Protein AF-A0A5B7I4T8-F1 (afdb_monomer_lite)

Radius of gyration: 31.65 Å; chains: 1; bounding box: 85×115×56 Å

Foldseek 3Di:
DDAQWDWDDDPPDIDIDGDDDDPDDQADPAQRHGDDDDDHDDQAFPDDLVVLVVVLVPQDPVVDPCSLVSNQASLQSNQDDRNFPDWDFQVVVCVLLVFDGDDQLLLLQQCVVLVKDKGAHLPDPRIITIPDDVLSSLLSVLVVCVVPPDPDDDDDPSRSNVRSNPDDRPTDTDSPGDPPSQPPSVVVVGCSDDDDDDDVPDDQPPDDPDPDDDDSVVVVVVPPPPPDPDPDDDPDDPPDDDDDDDDDDDDDDDDDDD

Sequence (258 aa):
MQPLGRILTNKKSIKHQVSQGPPVAESCSHCGHRHVVGGPVWSAPIHDREFLSSLKESLVEEDFTTYRRMLGVISMMEEELPDVPLYYVLDRLARVASINLCKMVQFRSALLNAGYRVSLSHADPASLKTNAPARVVWDVVRAWERQQPARKTPLPADHPARFILQQDMGTEVNFDLHPNANPESRKKELLRFQVKPEKFWGPKSRAKTSLLHGTLEEKRTRNQGKKRRQPSPQPSAVTKQPREQSPPKVTQQDQQVV

InterPro domains:
  IPR002905 tRNA methyltransferase, Trm1 [PF02005] (18-142)
  IPR002905 tRNA methyltransferase, Trm1 [PS51626] (1-141)
  IPR002905 tRNA methyltransferase, Trm1 [PTHR10631] (2-208)
  IPR029063 S-adenosyl-L-methionine-dependent methyltransferase superfamily [G3DSA:3.40.50.150] (4-83)
  IPR029063 S-adenosyl-L-methionine-dependent methyltransferase superfamily [SSF53335] (28-142)
  IPR042296 tRNA methyltransferase, Trm1, C-terminal [G3DSA:3.30.56.70] (85-143)

pLDDT: mean 79.87, std 18.75, range [29.11, 95.62]

Organism: Portunus trituberculatus (NCBI:txid210409)

Structure (mmCIF, N/CA/C/O backbone):
data_AF-A0A5B7I4T8-F1
#
_entry.id   AF-A0A5B7I4T8-F1
#
loop_
_atom_site.group_PDB
_atom_site.id
_atom_site.type_symbol
_atom_site.label_atom_id
_atom_site.label_alt_id
_atom_site.label_comp_id
_atom_site.label_asym_id
_atom_site.label_entity_id
_atom_site.label_seq_id
_atom_site.pdbx_PDB_ins_code
_atom_site.Cartn_x
_atom_site.Cartn_y
_atom_site.Cartn_z
_atom_site.occupancy
_atom_site.B_iso_or_equiv
_atom_site.auth_seq_id
_atom_site.auth_comp_id
_atom_site.auth_asym_id
_atom_site.auth_atom_id
_atom_site.pdbx_PDB_model_num
ATOM 1 N N . MET A 1 1 ? 7.280 -14.046 1.450 1.00 75.31 1 MET A N 1
ATOM 2 C CA . MET A 1 1 ? 8.481 -13.845 2.294 1.00 75.31 1 MET A CA 1
ATOM 3 C C . MET A 1 1 ? 8.870 -15.180 2.890 1.00 75.31 1 MET A C 1
ATOM 5 O O . MET A 1 1 ? 7.977 -15.966 3.173 1.00 75.31 1 MET A O 1
ATOM 9 N N . GLN A 1 2 ? 10.163 -15.454 3.035 1.00 78.00 2 GLN A N 1
ATOM 10 C CA . GLN A 1 2 ? 10.621 -16.707 3.629 1.00 78.00 2 GLN A CA 1
ATOM 11 C C . GLN A 1 2 ? 10.653 -16.560 5.160 1.00 78.00 2 GLN A C 1
ATOM 13 O O . GLN A 1 2 ? 11.236 -15.589 5.646 1.00 78.00 2 GLN A O 1
ATOM 18 N N . PRO A 1 3 ? 10.033 -17.474 5.928 1.00 81.00 3 PRO A N 1
ATOM 19 C CA . PRO A 1 3 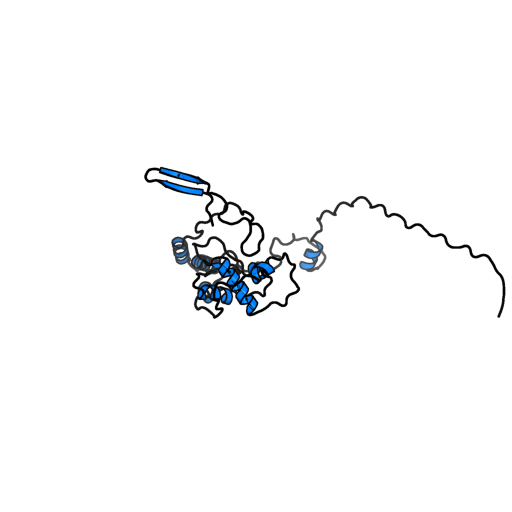? 10.177 -17.483 7.380 1.00 81.00 3 PRO A CA 1
ATOM 20 C C . PRO A 1 3 ? 11.624 -17.831 7.747 1.00 81.00 3 PRO A C 1
ATOM 22 O O . PRO A 1 3 ? 12.277 -18.566 7.015 1.00 81.00 3 PRO A O 1
ATOM 25 N N . LEU A 1 4 ? 12.139 -17.337 8.874 1.00 80.56 4 LEU A N 1
ATOM 26 C CA . LEU A 1 4 ? 13.517 -17.639 9.302 1.00 80.56 4 LEU A CA 1
ATOM 27 C C . LEU A 1 4 ? 13.685 -19.040 9.896 1.00 80.56 4 LEU A C 1
ATOM 29 O O . LEU A 1 4 ? 14.779 -19.602 9.854 1.00 80.56 4 LEU A O 1
ATOM 33 N N . GLY A 1 5 ? 12.605 -19.598 10.437 1.00 81.75 5 GLY A N 1
ATOM 34 C CA . GLY A 1 5 ? 12.546 -20.972 10.912 1.00 81.75 5 GLY A CA 1
ATOM 35 C C . GLY A 1 5 ? 11.609 -21.803 10.048 1.00 81.75 5 GLY A C 1
ATOM 36 O O . GLY A 1 5 ? 10.580 -21.313 9.580 1.00 81.75 5 GLY A O 1
ATOM 37 N N . ARG A 1 6 ? 11.945 -23.079 9.877 1.00 82.00 6 ARG A N 1
ATOM 38 C CA . ARG A 1 6 ? 11.061 -24.102 9.321 1.00 82.00 6 ARG A CA 1
ATOM 39 C C . ARG A 1 6 ? 10.817 -25.186 10.361 1.00 82.00 6 ARG A C 1
ATOM 41 O O . ARG A 1 6 ? 11.732 -25.586 11.083 1.00 82.00 6 ARG A O 1
ATOM 48 N N . ILE A 1 7 ? 9.582 -25.664 10.422 1.00 86.00 7 ILE A N 1
ATOM 49 C CA . ILE A 1 7 ? 9.189 -26.786 11.269 1.00 86.00 7 ILE A CA 1
ATOM 50 C C . ILE A 1 7 ? 9.005 -27.991 10.350 1.00 86.00 7 ILE A C 1
ATOM 52 O O . ILE A 1 7 ? 8.191 -27.959 9.432 1.00 86.00 7 ILE A O 1
ATOM 56 N N . LEU A 1 8 ? 9.797 -29.035 10.568 1.00 84.12 8 LEU A N 1
ATOM 57 C CA . LEU A 1 8 ? 9.678 -30.310 9.875 1.00 84.12 8 LEU A CA 1
ATOM 58 C C . LEU A 1 8 ? 8.932 -31.280 10.786 1.00 84.12 8 LEU A C 1
ATOM 60 O O . LEU A 1 8 ? 9.507 -31.825 11.731 1.00 84.12 8 LEU A O 1
ATOM 64 N N . THR A 1 9 ? 7.652 -31.485 10.499 1.00 86.38 9 THR A N 1
ATOM 65 C CA . THR A 1 9 ? 6.826 -32.466 11.202 1.00 86.38 9 THR A CA 1
ATOM 66 C C . THR A 1 9 ? 6.964 -33.814 10.507 1.00 86.38 9 THR A C 1
ATOM 68 O O . THR A 1 9 ? 6.483 -34.005 9.393 1.00 86.38 9 THR A O 1
ATOM 71 N N . ASN A 1 10 ? 7.640 -34.758 11.154 1.00 84.75 10 ASN A N 1
ATOM 72 C CA . ASN A 1 10 ? 7.632 -36.164 10.772 1.00 84.75 10 ASN A CA 1
ATOM 73 C C . ASN A 1 10 ? 6.615 -36.912 11.652 1.00 84.75 10 ASN A C 1
ATOM 75 O O . ASN A 1 10 ? 6.335 -36.469 12.764 1.00 84.75 10 ASN A O 1
ATOM 79 N N . LYS A 1 11 ? 6.089 -38.064 11.208 1.00 81.00 11 LYS A N 1
ATOM 80 C CA . LYS A 1 11 ? 4.981 -38.795 11.876 1.00 81.00 11 LYS A CA 1
ATOM 81 C C . LYS A 1 11 ? 5.187 -39.070 13.382 1.00 81.00 11 LYS A C 1
ATOM 83 O O . LYS A 1 11 ? 4.219 -39.347 14.075 1.00 81.00 11 LYS A O 1
ATOM 88 N N . LYS A 1 12 ? 6.431 -39.020 13.880 1.00 84.38 12 LYS A N 1
ATOM 89 C CA . LYS A 1 12 ? 6.803 -39.223 15.294 1.00 84.38 12 LYS A CA 1
ATOM 90 C C . LYS A 1 12 ? 7.598 -38.072 15.933 1.00 84.38 12 LYS A C 1
ATOM 92 O O . LYS A 1 12 ? 7.908 -38.159 17.114 1.00 84.38 12 LYS A O 1
ATOM 97 N N . SER A 1 13 ? 8.005 -37.036 15.192 1.00 84.94 13 SER A N 1
ATOM 98 C CA . SER A 1 13 ? 8.820 -35.950 15.767 1.00 84.94 13 SER A CA 1
ATOM 99 C C . SER A 1 13 ? 8.686 -34.630 15.020 1.00 84.94 13 SER A C 1
ATOM 101 O O . SER A 1 13 ? 8.548 -34.597 13.800 1.00 84.94 13 SER A O 1
ATOM 103 N N . ILE A 1 14 ? 8.783 -33.537 15.772 1.00 90.44 14 ILE A N 1
ATOM 104 C CA . ILE A 1 14 ? 8.812 -32.168 15.262 1.00 90.44 14 ILE A CA 1
ATOM 105 C C . ILE A 1 14 ? 10.263 -31.683 15.346 1.00 90.44 14 ILE A C 1
ATOM 107 O O . ILE A 1 14 ? 10.851 -31.679 16.426 1.00 90.44 14 ILE A O 1
ATOM 111 N N . LYS A 1 15 ? 10.867 -31.307 14.213 1.00 88.50 15 LYS A N 1
ATOM 112 C CA . LYS A 1 15 ? 12.225 -30.740 14.159 1.00 88.50 15 LYS A CA 1
ATOM 113 C C . LYS A 1 15 ? 12.173 -29.281 13.727 1.00 88.50 15 LYS A C 1
ATOM 115 O O . LYS A 1 15 ? 11.677 -28.973 12.647 1.00 88.50 15 LYS A O 1
ATOM 120 N N . HIS A 1 16 ? 12.747 -28.397 14.533 1.00 88.81 16 HIS A N 1
ATOM 121 C CA . HIS A 1 16 ? 12.912 -26.984 14.195 1.00 88.81 16 HIS A CA 1
ATOM 122 C C . HIS A 1 16 ? 14.267 -26.786 13.509 1.00 88.81 16 HIS A C 1
ATOM 124 O O . HIS A 1 16 ? 15.293 -27.232 14.017 1.00 88.81 16 HIS A O 1
ATOM 130 N N . GLN A 1 17 ? 14.280 -26.156 12.337 1.00 85.25 17 GLN A N 1
ATOM 131 C CA . GLN A 1 17 ? 15.498 -25.872 11.578 1.00 85.25 17 GLN A CA 1
ATOM 132 C C . GLN A 1 17 ? 15.510 -24.425 11.092 1.00 85.25 17 GLN A C 1
ATOM 134 O O . GLN A 1 17 ? 14.459 -23.812 10.912 1.00 85.25 17 GLN A O 1
ATOM 139 N N . VAL A 1 18 ? 16.705 -23.894 10.844 1.00 84.06 18 VAL A N 1
ATOM 140 C CA . VAL A 1 18 ? 16.882 -22.586 10.203 1.00 84.06 18 VAL A CA 1
ATOM 141 C C . VAL A 1 18 ? 16.550 -22.701 8.714 1.00 84.06 18 VAL A C 1
ATOM 143 O O . VAL A 1 18 ? 16.783 -23.739 8.085 1.00 84.06 18 VAL A O 1
ATOM 146 N N . SER A 1 19 ? 15.984 -21.642 8.148 1.00 80.62 19 SER A N 1
ATOM 147 C CA . SER A 1 19 ? 15.718 -21.554 6.715 1.00 80.62 19 SER A CA 1
ATOM 148 C C . SER A 1 19 ? 17.001 -21.423 5.894 1.00 80.62 19 SER A C 1
ATOM 150 O O . SER A 1 19 ? 18.000 -20.863 6.337 1.00 80.62 19 SER A O 1
ATOM 152 N N . GLN A 1 20 ? 16.978 -21.975 4.683 1.00 77.50 20 GLN A N 1
ATOM 153 C CA . GLN A 1 20 ? 18.126 -22.000 3.777 1.00 77.50 20 GLN A CA 1
ATOM 154 C C . GLN A 1 20 ? 18.095 -20.790 2.848 1.00 77.50 20 GLN A C 1
ATOM 156 O O . GLN A 1 20 ? 17.119 -20.677 2.114 1.00 77.50 20 GLN A O 1
ATOM 161 N N . GLY A 1 21 ? 19.167 -19.983 2.860 1.00 73.06 21 GLY A N 1
ATOM 162 C CA . GLY A 1 21 ? 19.520 -18.951 1.868 1.00 73.06 21 GLY A CA 1
ATOM 163 C C . GLY A 1 21 ? 18.446 -17.900 1.534 1.00 73.06 21 GLY A C 1
ATOM 164 O O . GLY A 1 21 ? 17.265 -18.099 1.783 1.00 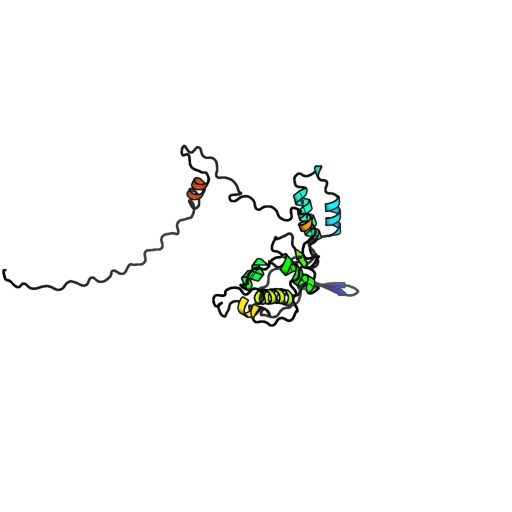73.06 21 GLY A O 1
ATOM 165 N N . PRO A 1 22 ? 18.804 -16.752 0.941 1.00 77.62 22 PRO A N 1
ATOM 166 C CA . PRO A 1 22 ? 17.792 -15.866 0.377 1.00 77.62 22 PRO A CA 1
ATOM 167 C C . PRO A 1 22 ? 17.093 -16.579 -0.801 1.00 77.62 22 PRO A C 1
ATOM 169 O O . PRO A 1 22 ? 17.774 -17.116 -1.673 1.00 77.62 22 PRO A O 1
ATOM 172 N N . PRO A 1 23 ? 15.750 -16.568 -0.896 1.00 82.31 23 PRO A N 1
ATOM 173 C CA . PRO A 1 23 ? 15.005 -17.235 -1.971 1.00 82.31 23 PRO A CA 1
ATOM 174 C C . PRO A 1 23 ? 15.030 -16.426 -3.283 1.00 82.31 23 PRO A C 1
ATOM 176 O O . PRO A 1 23 ? 14.175 -16.597 -4.148 1.00 82.31 23 PRO A O 1
ATOM 179 N N . VAL A 1 24 ? 15.950 -15.470 -3.391 1.00 85.50 24 VAL A N 1
ATOM 180 C CA . VAL A 1 24 ? 16.037 -14.475 -4.458 1.00 85.50 24 VAL A CA 1
ATOM 181 C C . VAL A 1 24 ? 17.458 -14.432 -5.000 1.00 85.50 24 VAL A C 1
ATOM 183 O O . VAL A 1 24 ? 18.410 -14.758 -4.293 1.00 85.50 24 VAL A O 1
ATOM 186 N N . ALA A 1 25 ? 17.596 -13.996 -6.251 1.00 87.00 25 ALA A N 1
ATOM 187 C CA . ALA A 1 25 ? 18.896 -13.751 -6.862 1.00 87.00 25 ALA A CA 1
ATOM 188 C C . ALA A 1 25 ? 19.667 -12.619 -6.149 1.00 87.00 25 ALA A C 1
ATOM 190 O O . ALA A 1 25 ? 19.100 -11.841 -5.376 1.00 87.00 25 ALA A O 1
ATOM 191 N N . GLU A 1 26 ? 20.962 -12.505 -6.447 1.00 87.19 26 GLU A N 1
ATOM 192 C CA . GLU A 1 26 ? 21.853 -11.474 -5.896 1.00 87.19 26 GLU A CA 1
ATOM 193 C C . GLU A 1 26 ? 21.389 -10.041 -6.223 1.00 87.19 26 GLU A C 1
ATOM 195 O O . GLU A 1 26 ? 21.456 -9.142 -5.376 1.00 87.19 26 GLU A O 1
ATOM 200 N N . SER A 1 27 ? 20.859 -9.852 -7.432 1.00 91.25 27 SER A N 1
ATOM 201 C CA . SER A 1 27 ? 20.381 -8.567 -7.943 1.00 91.25 27 SER A CA 1
ATOM 202 C C . SER A 1 27 ? 18.874 -8.579 -8.188 1.00 91.25 27 SER A C 1
ATOM 204 O O . SER A 1 27 ? 18.276 -9.600 -8.535 1.00 91.25 27 SER A O 1
ATOM 206 N N . CYS A 1 28 ? 18.250 -7.415 -8.028 1.00 90.75 28 CYS A N 1
ATOM 207 C CA . CYS A 1 28 ? 16.826 -7.224 -8.251 1.00 90.75 28 CYS A CA 1
ATOM 208 C C . CYS A 1 28 ? 16.474 -7.336 -9.734 1.00 90.75 28 CYS A C 1
ATOM 210 O O . CYS A 1 28 ? 17.017 -6.612 -10.568 1.00 90.75 28 CYS A O 1
ATOM 212 N N . SER A 1 29 ? 15.472 -8.156 -10.050 1.00 89.94 29 SER A N 1
ATOM 213 C CA . SER A 1 29 ? 14.962 -8.332 -11.412 1.00 89.94 29 SER A CA 1
ATOM 214 C C . SER A 1 29 ? 14.301 -7.085 -11.998 1.00 89.94 29 SER A C 1
ATOM 216 O O . SER A 1 29 ? 14.005 -7.092 -13.182 1.00 89.94 29 SER A O 1
ATOM 218 N N . HIS A 1 30 ? 14.018 -6.045 -11.207 1.00 90.06 30 HIS A N 1
ATOM 219 C CA . HIS A 1 30 ? 13.312 -4.838 -11.659 1.00 90.06 30 HIS A CA 1
ATOM 220 C C . HIS A 1 30 ? 14.226 -3.623 -11.828 1.00 90.06 30 HIS A C 1
ATOM 222 O O . HIS A 1 30 ? 14.088 -2.890 -12.801 1.00 90.06 30 HIS A O 1
ATOM 228 N N . CYS A 1 31 ? 15.149 -3.396 -10.889 1.00 88.19 31 CYS A N 1
ATOM 229 C CA . CYS A 1 31 ? 16.042 -2.233 -10.912 1.00 88.19 31 CYS A CA 1
ATOM 230 C C . CYS A 1 31 ? 17.530 -2.579 -11.058 1.00 88.19 31 CYS A C 1
ATOM 232 O O . CYS A 1 31 ? 18.348 -1.664 -11.081 1.00 88.19 31 CYS A O 1
ATOM 234 N N . GLY A 1 32 ? 17.907 -3.861 -11.080 1.00 87.62 32 GLY A N 1
ATOM 235 C CA . GLY A 1 32 ? 19.299 -4.308 -11.224 1.00 87.62 32 GLY A CA 1
ATOM 236 C C . GLY A 1 32 ? 20.198 -4.110 -9.996 1.00 87.62 32 GLY A C 1
ATOM 237 O O . GLY A 1 32 ? 21.322 -4.600 -9.985 1.00 87.62 32 GLY A O 1
ATOM 238 N N . HIS A 1 33 ? 19.722 -3.440 -8.943 1.00 89.88 33 HIS A N 1
ATOM 239 C CA . HIS A 1 33 ? 20.501 -3.194 -7.726 1.00 89.88 33 HIS A CA 1
ATOM 240 C C . HIS A 1 33 ? 20.582 -4.437 -6.824 1.00 89.88 33 HIS A C 1
ATOM 242 O O . HIS A 1 33 ? 19.698 -5.297 -6.857 1.00 89.88 33 HIS A O 1
ATOM 248 N N . ARG A 1 34 ? 21.617 -4.514 -5.976 1.00 90.75 34 ARG A N 1
ATOM 249 C CA . ARG A 1 34 ? 21.821 -5.626 -5.029 1.00 90.75 34 ARG A CA 1
ATOM 250 C C . ARG A 1 34 ? 20.767 -5.624 -3.924 1.00 90.75 34 ARG A C 1
ATOM 252 O O . ARG A 1 34 ? 20.404 -4.569 -3.400 1.00 90.75 34 ARG A O 1
ATOM 259 N N . HIS A 1 35 ? 20.299 -6.809 -3.545 1.00 89.00 35 HIS A N 1
ATOM 260 C CA . HIS A 1 35 ? 19.368 -6.948 -2.429 1.00 89.00 35 HIS A CA 1
ATOM 261 C C . HIS A 1 35 ? 20.064 -6.711 -1.083 1.00 89.00 35 HIS A C 1
ATOM 263 O O . HIS A 1 35 ? 21.160 -7.207 -0.833 1.00 89.00 35 HIS A O 1
ATOM 269 N N . VAL A 1 36 ? 19.387 -5.986 -0.191 1.00 88.56 36 VAL A N 1
ATOM 270 C CA . VAL A 1 36 ? 19.794 -5.816 1.209 1.00 88.56 36 VAL A CA 1
ATOM 271 C C . VAL A 1 36 ? 18.837 -6.615 2.083 1.00 88.56 36 VAL A C 1
ATOM 273 O O . VAL A 1 36 ? 17.618 -6.523 1.924 1.00 88.56 36 VAL A O 1
ATOM 276 N N . VAL A 1 37 ? 19.383 -7.398 3.011 1.00 86.12 37 VAL A N 1
ATOM 277 C CA . VAL A 1 37 ? 18.582 -8.185 3.951 1.00 86.12 37 VAL A CA 1
ATOM 278 C C . VAL A 1 37 ? 18.052 -7.265 5.050 1.00 86.12 37 VAL A C 1
ATOM 280 O O . VAL A 1 37 ? 18.814 -6.711 5.839 1.00 86.12 37 VAL A O 1
ATOM 283 N N . GLY A 1 38 ? 16.732 -7.103 5.091 1.00 83.62 38 GLY A N 1
ATOM 284 C CA . GLY A 1 38 ? 16.023 -6.547 6.241 1.00 83.62 38 GLY A CA 1
ATOM 285 C C . GLY A 1 38 ? 15.792 -7.638 7.285 1.00 83.62 38 GLY A C 1
ATOM 286 O O . GLY A 1 38 ? 15.567 -8.787 6.916 1.00 83.62 38 GLY A O 1
ATOM 287 N N . GLY A 1 39 ? 15.896 -7.275 8.565 1.00 78.69 39 GLY A N 1
ATOM 288 C CA . GLY A 1 39 ? 15.954 -8.202 9.699 1.00 78.69 39 GLY A CA 1
ATOM 289 C C . GLY A 1 39 ? 14.765 -9.165 9.876 1.00 78.69 39 GLY A C 1
ATOM 290 O O . GLY A 1 39 ? 13.826 -9.176 9.078 1.00 78.69 39 GLY A O 1
ATOM 291 N N . PRO A 1 40 ? 14.785 -9.976 10.952 1.00 84.94 40 PRO A N 1
ATOM 292 C CA . PRO A 1 40 ? 13.647 -10.812 11.322 1.00 84.94 40 PRO A CA 1
ATOM 293 C C . PRO A 1 40 ? 12.402 -9.947 11.524 1.00 84.94 40 PRO A C 1
ATOM 295 O O . PRO A 1 40 ? 12.404 -9.036 12.350 1.00 84.94 40 PRO A O 1
ATOM 298 N N . VAL A 1 41 ? 11.328 -10.247 10.797 1.00 88.19 41 VAL A N 1
ATOM 299 C CA . VAL A 1 41 ? 10.028 -9.595 10.980 1.00 88.19 41 VAL A CA 1
ATOM 300 C C . VAL A 1 41 ? 8.938 -10.633 11.184 1.00 88.19 41 VAL A C 1
ATOM 302 O O . VAL A 1 41 ? 8.988 -11.734 10.629 1.00 88.19 41 VAL A O 1
ATOM 305 N N . TRP A 1 42 ? 7.931 -10.265 11.973 1.00 88.12 42 TRP A N 1
ATOM 306 C CA . TRP A 1 42 ? 6.703 -11.039 12.063 1.00 88.12 42 TRP A CA 1
ATOM 307 C C . TRP A 1 42 ? 6.014 -11.048 10.695 1.00 88.12 42 TRP A C 1
ATOM 309 O O . TRP A 1 42 ? 5.743 -9.994 10.122 1.00 88.12 42 TRP A O 1
ATOM 319 N N . SER A 1 43 ? 5.784 -12.241 10.150 1.00 86.94 43 SER A N 1
ATOM 320 C CA . SER A 1 43 ? 5.205 -12.425 8.811 1.00 86.94 43 SER A CA 1
ATOM 321 C C . SER A 1 43 ? 3.806 -13.032 8.829 1.00 86.94 43 SER A C 1
ATOM 323 O O . SER A 1 43 ? 3.160 -13.062 7.783 1.00 86.94 43 SER A O 1
ATOM 325 N N . ALA A 1 44 ? 3.342 -13.501 9.990 1.00 88.00 44 ALA A N 1
ATOM 326 C CA . ALA A 1 44 ? 1.990 -14.014 10.145 1.00 88.00 44 ALA A CA 1
ATOM 327 C C . ALA A 1 44 ? 0.974 -12.852 10.223 1.00 88.00 44 ALA A C 1
ATOM 329 O O . ALA A 1 44 ? 1.379 -11.699 10.420 1.00 88.00 44 ALA A O 1
ATOM 330 N N . PRO A 1 45 ? -0.333 -13.133 10.069 1.00 90.50 45 PRO A N 1
ATOM 331 C CA . PRO A 1 45 ? -1.374 -12.121 10.193 1.00 90.50 45 PRO A CA 1
ATOM 332 C C . PRO A 1 45 ? -1.246 -11.330 11.498 1.00 90.50 45 PRO A C 1
ATOM 334 O O . PRO A 1 45 ? -0.986 -11.894 12.560 1.00 90.50 45 PRO A O 1
ATOM 337 N N . ILE A 1 46 ? -1.394 -10.009 11.397 1.00 90.62 46 ILE A N 1
ATOM 338 C CA . ILE A 1 46 ? -1.350 -9.088 12.546 1.00 90.62 46 ILE A CA 1
ATOM 339 C C . ILE A 1 46 ? -2.736 -8.824 13.144 1.00 90.62 46 ILE A C 1
ATOM 341 O O . ILE A 1 46 ? -2.829 -8.304 14.250 1.00 90.62 46 ILE A O 1
ATOM 345 N N . HIS A 1 47 ? -3.792 -9.176 12.408 1.00 90.94 47 HIS A N 1
ATOM 346 C CA . HIS A 1 47 ? -5.181 -8.908 12.761 1.00 90.94 47 HIS A CA 1
ATOM 347 C C . HIS A 1 47 ? -5.947 -10.219 12.867 1.00 90.94 47 HIS A C 1
ATOM 349 O O . HIS A 1 47 ? -5.868 -11.050 11.959 1.00 90.94 47 HIS A O 1
ATOM 355 N N . ASP A 1 48 ? -6.724 -10.357 13.934 1.00 92.50 48 ASP A N 1
ATOM 356 C CA . ASP A 1 48 ? -7.750 -11.385 14.070 1.00 92.50 48 ASP A CA 1
ATOM 357 C C . ASP A 1 48 ? -9.113 -10.775 13.718 1.00 92.50 48 ASP A C 1
ATOM 359 O O . ASP A 1 48 ? -9.553 -9.805 14.336 1.00 92.50 48 ASP A O 1
ATOM 363 N N . ARG A 1 49 ? -9.763 -11.314 12.683 1.00 90.62 49 ARG A N 1
ATOM 364 C CA . ARG A 1 49 ? -11.020 -10.766 12.163 1.00 90.62 49 ARG A CA 1
ATOM 365 C C . ARG A 1 49 ? -12.185 -10.993 13.116 1.00 90.62 49 ARG A C 1
ATOM 367 O O . ARG A 1 49 ? -13.010 -10.099 13.248 1.00 90.62 49 ARG A O 1
ATOM 374 N N . GLU A 1 50 ? -12.227 -12.132 13.801 1.00 93.00 50 GLU A N 1
ATOM 375 C CA . GLU A 1 50 ? -13.312 -12.456 14.734 1.00 93.00 50 GLU A CA 1
ATOM 376 C C . GLU A 1 50 ? -13.278 -11.512 15.936 1.00 93.00 50 GLU A C 1
ATOM 378 O O . GLU A 1 50 ? -14.298 -10.938 16.328 1.00 93.00 50 GLU A O 1
ATOM 383 N N . PHE A 1 51 ? -12.072 -11.266 16.453 1.00 94.06 51 PHE A N 1
ATOM 384 C CA . PHE A 1 51 ? -11.853 -10.282 17.502 1.00 94.06 51 PHE A CA 1
ATOM 385 C C . PHE A 1 51 ? -12.218 -8.862 17.050 1.00 94.06 51 PHE A C 1
ATOM 387 O O . PHE A 1 51 ? -12.885 -8.143 17.789 1.00 94.06 51 PHE A O 1
ATOM 394 N N . LEU A 1 52 ? -11.821 -8.446 15.840 1.00 93.94 52 LEU A N 1
ATOM 395 C CA . LEU A 1 52 ? -12.138 -7.108 15.328 1.00 93.94 52 LEU A CA 1
ATOM 396 C C . LEU A 1 52 ? -13.642 -6.889 15.135 1.00 93.94 52 LEU A C 1
ATOM 398 O O . LEU A 1 52 ? -14.135 -5.816 15.485 1.00 93.94 52 LEU A O 1
ATOM 402 N N . SER A 1 53 ? -14.368 -7.879 14.610 1.00 93.44 53 SER A N 1
ATOM 403 C CA . SER A 1 53 ? -15.823 -7.791 14.458 1.00 93.44 53 SER A CA 1
ATOM 404 C C . SER A 1 53 ? -16.512 -7.735 15.825 1.00 93.44 53 SER A C 1
ATOM 406 O O . SER A 1 53 ? -17.313 -6.832 16.058 1.00 93.44 53 SER A O 1
ATOM 408 N N . SER A 1 54 ? -16.103 -8.585 16.773 1.00 94.62 54 SER A N 1
ATOM 409 C CA . SER A 1 54 ? -16.627 -8.566 18.149 1.00 94.62 54 SER A CA 1
ATOM 410 C C . SER A 1 54 ? -16.351 -7.230 18.853 1.00 94.62 54 SER A C 1
ATOM 412 O O . SER A 1 54 ? -17.222 -6.657 19.506 1.00 94.62 54 SER A O 1
ATOM 414 N N . LEU A 1 55 ? -15.141 -6.686 18.684 1.00 93.19 55 LEU A N 1
ATOM 415 C CA . LEU A 1 55 ? -14.756 -5.391 19.240 1.00 93.19 55 LEU A CA 1
ATOM 416 C C . LEU A 1 55 ? -15.612 -4.264 18.654 1.00 93.19 55 LEU A C 1
ATOM 418 O O . LEU A 1 55 ? -16.055 -3.384 19.387 1.00 93.19 55 LEU A O 1
ATOM 422 N N . LYS A 1 56 ? -15.867 -4.297 17.344 1.00 91.19 56 LYS A N 1
ATOM 423 C CA . LYS A 1 56 ? -16.700 -3.308 16.657 1.00 91.19 56 LYS A CA 1
ATOM 424 C C . LYS A 1 56 ? -18.147 -3.328 17.148 1.00 91.19 56 LYS A C 1
ATOM 426 O O . LYS A 1 56 ? -18.726 -2.260 17.302 1.00 91.19 56 LYS A O 1
ATOM 431 N N . GLU A 1 57 ? -18.705 -4.509 17.402 1.00 91.88 57 GLU A N 1
ATOM 432 C CA . GLU A 1 57 ? -20.061 -4.682 17.942 1.00 91.88 57 GLU A CA 1
ATOM 433 C C . GLU A 1 57 ? -20.175 -4.223 19.399 1.00 91.88 57 GLU A C 1
ATOM 435 O O . GLU A 1 57 ? -21.190 -3.654 19.787 1.00 91.88 57 GLU A O 1
ATOM 440 N N . SER A 1 58 ? -19.119 -4.407 20.197 1.00 92.00 58 SER A N 1
ATOM 441 C CA . SER A 1 58 ? -19.091 -3.980 21.603 1.00 92.00 58 SER A CA 1
ATOM 442 C C . SER A 1 58 ? -18.976 -2.464 21.808 1.00 92.00 58 SER A C 1
ATOM 444 O O . SER A 1 58 ? -19.127 -1.981 22.928 1.00 92.00 58 SER A O 1
ATOM 446 N N . LEU A 1 59 ? -18.669 -1.700 20.755 1.00 90.06 59 LEU A N 1
ATOM 447 C CA . LEU A 1 59 ? -18.475 -0.258 20.857 1.00 90.06 59 LEU A CA 1
ATOM 448 C C . LEU A 1 59 ? -19.817 0.480 20.929 1.00 90.06 59 LEU A C 1
ATOM 450 O O . LEU A 1 59 ? -20.565 0.530 19.953 1.00 90.06 59 LEU A O 1
ATOM 454 N N . VAL A 1 60 ? -20.050 1.154 22.055 1.00 89.12 60 VAL A N 1
ATOM 455 C CA . VAL A 1 60 ? -21.197 2.044 22.284 1.00 89.12 60 VAL A CA 1
ATOM 456 C C . VAL A 1 60 ? -20.754 3.508 22.166 1.00 89.12 60 VAL A C 1
ATOM 458 O O . VAL A 1 60 ? -19.681 3.882 22.643 1.00 89.12 60 VAL A O 1
ATOM 461 N N . GLU A 1 61 ? -21.559 4.346 21.502 1.00 84.38 61 GLU A N 1
ATOM 462 C CA . GLU A 1 61 ? -21.226 5.762 21.249 1.00 84.38 61 GLU A CA 1
ATOM 463 C C . GLU A 1 61 ? -21.094 6.594 22.528 1.00 84.38 61 GLU A C 1
ATOM 465 O O . GLU A 1 61 ? -20.245 7.482 22.603 1.00 84.38 61 GLU A O 1
ATOM 470 N N . GLU A 1 62 ? -21.916 6.296 23.531 1.00 85.00 62 GLU A N 1
ATOM 471 C CA . GLU A 1 62 ? -22.052 7.096 24.751 1.00 85.00 62 GLU A CA 1
ATOM 472 C C . GLU A 1 62 ? -20.851 6.955 25.700 1.00 85.00 62 GLU A C 1
ATOM 474 O O . GLU A 1 62 ? -20.525 7.892 26.429 1.00 85.00 62 GLU A O 1
ATOM 479 N N . ASP A 1 63 ? -20.132 5.832 25.631 1.00 88.62 63 ASP A N 1
ATOM 480 C CA . ASP A 1 63 ? -19.029 5.521 26.547 1.00 88.62 63 ASP A CA 1
ATOM 481 C C . ASP A 1 63 ? -17.727 6.254 26.192 1.00 88.62 63 ASP A C 1
ATOM 483 O O . ASP A 1 63 ? -16.851 6.451 27.042 1.00 88.62 63 ASP A O 1
ATOM 487 N N . PHE A 1 64 ? -17.562 6.664 24.928 1.00 88.19 64 PHE A N 1
ATOM 488 C CA . PHE A 1 64 ? -16.273 7.128 24.425 1.00 88.19 64 PHE A CA 1
ATOM 489 C C . PHE A 1 64 ? -16.361 8.414 23.609 1.00 88.19 64 PHE A C 1
ATOM 491 O O . PHE A 1 64 ? -16.828 8.446 22.473 1.00 88.19 64 PHE A O 1
ATOM 498 N N . THR A 1 65 ? -15.689 9.459 24.091 1.00 87.94 65 THR A N 1
ATOM 499 C CA . THR A 1 65 ? -15.464 10.695 23.316 1.00 87.94 65 THR A CA 1
ATOM 500 C C . THR A 1 65 ? -14.685 10.455 22.014 1.00 87.94 65 THR A C 1
ATOM 502 O O . THR A 1 65 ? -14.800 11.214 21.052 1.00 87.94 65 THR A O 1
ATOM 505 N N . THR A 1 66 ? -13.894 9.379 21.955 1.00 88.94 66 THR A N 1
ATOM 506 C CA . THR A 1 66 ? -13.096 8.965 20.794 1.00 88.94 66 THR A CA 1
ATOM 507 C C . THR A 1 66 ? -13.783 7.909 19.926 1.00 88.94 66 THR A C 1
ATOM 509 O O . THR A 1 66 ? -13.139 7.376 19.018 1.00 88.94 66 THR A O 1
ATOM 512 N N . TYR A 1 67 ? -15.075 7.631 20.139 1.00 90.88 67 TYR A N 1
ATOM 513 C CA . TYR A 1 67 ? -15.830 6.595 19.428 1.00 90.88 67 TYR A CA 1
ATOM 514 C C . TYR A 1 67 ? -15.620 6.630 17.907 1.00 90.88 67 TYR A C 1
ATOM 516 O O . TYR A 1 67 ? -15.166 5.654 17.309 1.00 90.88 67 TYR A O 1
ATOM 524 N N . ARG A 1 68 ? -15.825 7.798 17.281 1.00 89.12 68 ARG A N 1
ATOM 525 C CA . ARG A 1 68 ? -15.688 7.976 15.820 1.00 89.12 68 ARG A CA 1
ATOM 526 C C . ARG A 1 68 ? -14.308 7.582 15.290 1.00 89.12 68 ARG A C 1
ATOM 528 O O . ARG A 1 68 ? -14.185 7.085 14.172 1.00 89.12 68 ARG A O 1
ATOM 535 N N . ARG A 1 69 ? -13.262 7.807 16.091 1.00 89.06 69 ARG A N 1
ATOM 536 C CA . ARG A 1 69 ? -11.882 7.441 15.758 1.00 89.06 69 ARG A CA 1
ATOM 537 C C . ARG A 1 69 ? -11.665 5.938 15.876 1.00 89.06 69 ARG A C 1
ATOM 539 O O . ARG A 1 69 ? -11.025 5.363 15.003 1.00 89.06 69 ARG A O 1
ATOM 546 N N . MET A 1 70 ? -12.172 5.314 16.935 1.00 91.25 70 MET A N 1
ATOM 547 C CA . MET A 1 70 ? -12.049 3.867 17.123 1.00 91.25 70 MET A CA 1
ATOM 548 C C . MET A 1 70 ? -12.783 3.115 16.016 1.00 91.25 70 MET A C 1
ATOM 550 O O . MET A 1 70 ? -12.175 2.281 15.349 1.00 91.25 70 MET A O 1
ATOM 554 N N . LEU A 1 71 ? -14.031 3.502 15.733 1.00 92.12 71 LEU A N 1
ATOM 555 C CA . LEU A 1 71 ? -14.836 2.917 14.664 1.00 92.12 71 LEU A CA 1
ATOM 556 C C . LEU A 1 71 ? -14.147 3.022 13.295 1.00 92.12 71 LEU A C 1
ATOM 558 O O . LEU A 1 71 ? -14.116 2.049 12.540 1.00 92.12 71 LEU A O 1
ATOM 562 N N . GLY A 1 72 ? -13.565 4.183 12.976 1.00 91.19 72 GLY A N 1
ATOM 563 C CA . GLY A 1 72 ? -12.864 4.396 11.709 1.00 91.19 72 GLY A CA 1
ATOM 564 C C . GLY A 1 72 ? -11.596 3.554 11.561 1.00 91.19 72 GLY A C 1
ATOM 565 O O . GLY A 1 72 ? -11.375 2.967 10.500 1.00 91.19 72 GLY A O 1
ATOM 566 N N . VAL A 1 73 ? -10.794 3.437 12.624 1.00 92.31 73 VAL A N 1
ATOM 567 C CA . VAL A 1 73 ? -9.570 2.620 12.616 1.00 92.31 73 VAL A CA 1
ATOM 568 C C . VAL A 1 73 ? -9.897 1.127 12.550 1.00 92.31 73 VAL A C 1
ATOM 570 O O . VAL A 1 73 ? -9.323 0.429 11.718 1.00 92.31 73 VAL A O 1
ATOM 573 N N . ILE A 1 74 ? -10.846 0.643 13.357 1.00 93.12 74 ILE A N 1
ATOM 574 C CA . ILE A 1 74 ? -11.256 -0.773 13.364 1.00 93.12 74 ILE A CA 1
ATOM 575 C C . ILE A 1 74 ? -11.837 -1.169 12.005 1.00 93.12 74 ILE A C 1
ATOM 577 O O . ILE A 1 74 ? -11.441 -2.188 11.446 1.00 93.12 74 ILE A O 1
ATOM 581 N N . SER A 1 75 ? -12.689 -0.324 11.415 1.00 92.44 75 SER A N 1
ATOM 582 C CA . SER A 1 75 ? -13.249 -0.583 10.080 1.00 92.44 75 SER A CA 1
ATOM 583 C C . SER A 1 75 ? -12.163 -0.683 9.004 1.00 92.44 75 SER A C 1
ATOM 585 O O . SER A 1 75 ? -12.279 -1.480 8.080 1.00 92.44 75 SER A O 1
ATOM 587 N N . MET A 1 76 ? -11.076 0.086 9.119 1.00 92.06 76 MET A N 1
ATOM 588 C CA . MET A 1 76 ? -9.943 -0.049 8.201 1.00 92.06 76 MET A CA 1
ATOM 589 C C . MET A 1 76 ? -9.137 -1.327 8.408 1.00 92.06 76 MET A C 1
ATOM 591 O O . MET A 1 76 ? -8.652 -1.886 7.427 1.00 92.06 76 MET A O 1
ATOM 595 N N . MET A 1 77 ? -8.959 -1.759 9.657 1.00 92.69 77 MET A N 1
ATOM 596 C CA . MET A 1 77 ? -8.269 -3.012 9.973 1.00 92.69 77 MET A CA 1
ATOM 597 C C . MET A 1 77 ? -9.066 -4.222 9.467 1.00 92.69 77 MET A C 1
ATOM 599 O O . MET A 1 77 ? -8.480 -5.162 8.940 1.00 92.69 77 MET A O 1
ATOM 603 N N . GLU A 1 78 ? -10.396 -4.171 9.556 1.00 91.69 78 GLU A N 1
ATOM 604 C CA . GLU A 1 78 ? -11.307 -5.205 9.050 1.00 91.69 78 GLU A CA 1
ATOM 605 C C . GLU A 1 78 ? -11.255 -5.332 7.512 1.00 91.69 78 GLU A C 1
ATOM 607 O O . GLU A 1 78 ? -11.235 -6.437 6.965 1.00 91.69 78 GLU A O 1
ATOM 612 N N . GLU A 1 79 ? -11.153 -4.203 6.803 1.00 90.88 79 GLU A N 1
ATOM 613 C CA . GLU A 1 79 ? -10.991 -4.150 5.341 1.00 90.88 79 GLU A CA 1
ATOM 614 C C . GLU A 1 79 ? -9.591 -4.574 4.857 1.00 90.88 79 GLU A C 1
ATOM 616 O O . GLU A 1 79 ? -9.378 -4.789 3.657 1.00 90.88 79 GLU A O 1
ATOM 621 N N . GLU A 1 80 ? -8.615 -4.661 5.760 1.00 92.94 80 GLU A N 1
ATOM 622 C CA . GLU A 1 80 ? -7.228 -4.961 5.435 1.00 92.94 80 GLU A CA 1
ATOM 623 C C . GLU A 1 80 ? -7.027 -6.450 5.089 1.00 92.94 80 GLU A C 1
ATOM 625 O O . GLU A 1 80 ? -7.629 -7.355 5.678 1.00 92.94 80 GLU A O 1
ATOM 630 N N . LEU A 1 81 ? -6.161 -6.724 4.108 1.00 92.50 81 LEU A N 1
ATOM 631 C CA . LEU A 1 81 ? -5.753 -8.082 3.750 1.00 92.50 81 LEU A CA 1
ATOM 632 C C . LEU A 1 81 ? -4.849 -8.676 4.852 1.00 92.50 81 LEU A C 1
ATOM 634 O O . LEU A 1 81 ? -3.765 -8.130 5.093 1.00 92.50 81 LEU A O 1
ATOM 638 N N . PRO A 1 82 ? -5.251 -9.784 5.510 1.00 90.31 82 PRO A N 1
ATOM 639 C CA . PRO A 1 82 ? -4.494 -10.391 6.606 1.00 90.31 82 PRO A CA 1
ATOM 640 C C . PRO A 1 82 ? -3.341 -11.271 6.105 1.00 90.31 82 PRO A C 1
ATOM 642 O O . PRO A 1 82 ? -2.360 -11.470 6.814 1.00 90.31 82 PRO A O 1
ATOM 645 N N . ASP A 1 83 ? -3.450 -11.782 4.878 1.00 89.12 83 ASP A N 1
ATOM 646 C CA . ASP A 1 83 ? -2.480 -12.658 4.218 1.00 89.12 83 ASP A CA 1
ATOM 647 C C . ASP A 1 83 ? -1.238 -11.911 3.720 1.00 89.12 83 ASP A C 1
ATOM 649 O O . ASP A 1 83 ? -0.195 -12.519 3.477 1.00 89.12 83 ASP A O 1
ATOM 653 N N . VAL A 1 84 ? -1.337 -10.586 3.579 1.00 91.62 84 VAL A N 1
ATOM 654 C CA . VAL A 1 84 ? -0.262 -9.743 3.056 1.00 91.62 84 VAL A CA 1
ATOM 655 C C . VAL A 1 84 ? 0.342 -8.911 4.199 1.00 91.62 84 VAL A C 1
ATOM 657 O O . VAL A 1 84 ? -0.260 -7.928 4.641 1.00 91.62 84 VAL A O 1
ATOM 660 N N . PRO A 1 85 ? 1.544 -9.261 4.691 1.00 87.56 85 PRO A N 1
ATOM 661 C CA . PRO A 1 85 ? 2.139 -8.599 5.854 1.00 87.56 85 PRO A CA 1
ATOM 662 C C . PRO A 1 85 ? 2.642 -7.179 5.552 1.00 87.56 85 PRO A C 1
ATOM 664 O O . PRO A 1 85 ? 2.460 -6.276 6.367 1.00 87.56 85 PRO A O 1
ATOM 667 N N . LEU A 1 86 ? 3.242 -6.955 4.378 1.00 91.56 86 LEU A N 1
ATOM 668 C CA . LEU A 1 86 ? 3.817 -5.663 3.978 1.00 91.56 86 LEU A CA 1
ATOM 669 C C . LEU A 1 86 ? 2.890 -4.887 3.037 1.00 91.56 86 LEU A C 1
ATOM 671 O O . LEU A 1 86 ? 1.980 -5.450 2.438 1.00 91.56 86 LEU A O 1
ATOM 675 N N . TYR A 1 87 ? 3.143 -3.588 2.889 1.00 94.31 87 TYR A N 1
ATOM 676 C CA . TYR A 1 87 ? 2.399 -2.704 1.995 1.00 94.31 87 TYR A CA 1
ATOM 677 C C .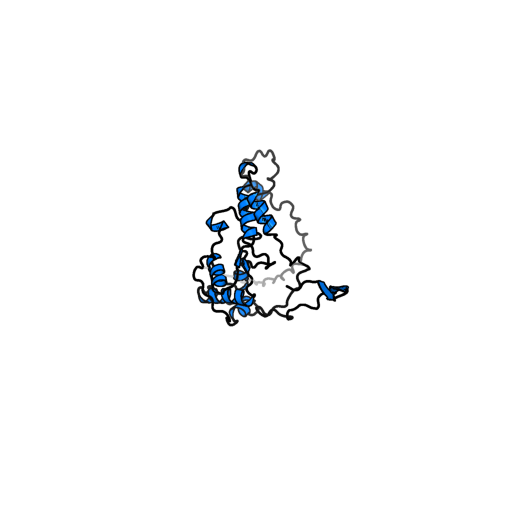 TYR A 1 87 ? 3.340 -1.909 1.087 1.00 94.31 87 TYR A C 1
ATOM 679 O O . TYR A 1 87 ? 4.494 -1.637 1.422 1.00 94.31 87 TYR A O 1
ATOM 687 N N . TYR A 1 88 ? 2.818 -1.498 -0.062 1.00 95.19 88 TYR A N 1
ATOM 688 C CA . TYR A 1 88 ? 3.427 -0.515 -0.945 1.00 95.19 88 TYR A CA 1
ATOM 689 C C . TYR A 1 88 ? 2.945 0.881 -0.575 1.00 95.19 88 TYR A C 1
ATOM 691 O O . TYR A 1 88 ? 1.820 1.043 -0.122 1.00 95.19 88 TYR A O 1
ATOM 699 N N . VAL A 1 89 ? 3.772 1.898 -0.800 1.00 95.62 89 VAL A N 1
ATOM 700 C CA . VAL A 1 89 ? 3.356 3.301 -0.677 1.00 95.62 89 VAL A CA 1
ATOM 701 C C . VAL A 1 89 ? 3.376 3.911 -2.066 1.00 95.62 89 VAL A C 1
ATOM 703 O O . VAL A 1 89 ? 4.437 3.953 -2.694 1.00 95.62 89 VAL A O 1
ATOM 706 N N . LEU A 1 90 ? 2.220 4.370 -2.543 1.00 93.62 90 LEU A N 1
ATOM 707 C CA . LEU A 1 90 ? 2.052 4.829 -3.924 1.00 93.62 90 LEU A CA 1
ATOM 708 C C . LEU A 1 90 ? 3.005 5.984 -4.261 1.00 93.62 90 LEU A C 1
ATOM 710 O O . LEU A 1 90 ? 3.701 5.940 -5.273 1.00 93.62 90 LEU A O 1
ATOM 714 N N . ASP A 1 91 ? 3.139 6.948 -3.351 1.00 93.19 91 ASP A N 1
ATOM 715 C CA . ASP A 1 91 ? 4.049 8.088 -3.501 1.00 93.19 91 ASP A CA 1
ATOM 716 C C . ASP A 1 91 ? 5.512 7.645 -3.632 1.00 93.19 91 ASP A C 1
ATOM 718 O O . ASP A 1 91 ? 6.295 8.223 -4.389 1.00 93.19 91 ASP A O 1
ATOM 722 N N . ARG A 1 92 ? 5.903 6.584 -2.912 1.00 93.81 92 ARG A N 1
ATOM 723 C CA . ARG A 1 92 ? 7.262 6.035 -3.001 1.00 93.81 92 ARG A CA 1
ATOM 724 C C . ARG A 1 92 ? 7.480 5.305 -4.320 1.00 93.81 92 ARG A C 1
ATOM 726 O O . ARG A 1 92 ? 8.558 5.458 -4.886 1.00 93.81 92 ARG A O 1
ATOM 733 N N . LEU A 1 93 ? 6.489 4.560 -4.814 1.00 93.56 93 LEU A N 1
ATOM 734 C CA . LEU A 1 93 ? 6.554 3.922 -6.135 1.00 93.56 93 LEU A CA 1
ATOM 735 C C . LEU A 1 93 ? 6.716 4.974 -7.238 1.00 93.56 93 LEU A C 1
ATOM 737 O O . LEU A 1 93 ? 7.631 4.863 -8.055 1.00 93.56 93 LEU A O 1
ATOM 741 N N . ALA A 1 94 ? 5.899 6.031 -7.200 1.00 92.44 94 ALA A N 1
ATOM 742 C CA . ALA A 1 94 ? 5.968 7.130 -8.157 1.00 92.44 94 ALA A CA 1
ATOM 743 C C . ALA A 1 94 ? 7.327 7.844 -8.114 1.00 92.44 94 ALA A C 1
ATOM 745 O O . ALA A 1 94 ? 7.916 8.117 -9.158 1.00 92.44 94 ALA A O 1
ATOM 746 N N . ARG A 1 95 ? 7.885 8.064 -6.915 1.00 92.06 95 ARG A N 1
ATOM 747 C CA . ARG A 1 95 ? 9.219 8.658 -6.741 1.00 92.06 95 ARG A CA 1
ATOM 748 C C . ARG A 1 95 ? 10.336 7.780 -7.307 1.00 92.06 95 ARG A C 1
ATOM 750 O O . ARG A 1 95 ? 11.226 8.303 -7.969 1.00 92.06 95 ARG A O 1
ATOM 757 N N . VAL A 1 96 ? 10.296 6.468 -7.058 1.00 91.50 96 VAL A N 1
ATOM 758 C CA . VAL A 1 96 ? 11.310 5.517 -7.555 1.00 91.50 96 VAL A CA 1
ATOM 759 C C . VAL A 1 96 ? 11.288 5.428 -9.079 1.00 91.50 96 VAL A C 1
ATOM 761 O O . VAL A 1 96 ? 12.352 5.399 -9.690 1.00 91.50 96 VAL A O 1
ATOM 764 N N . ALA A 1 97 ? 10.100 5.423 -9.688 1.00 90.31 97 ALA A N 1
ATOM 765 C CA . ALA A 1 97 ? 9.940 5.415 -11.141 1.00 90.31 97 ALA A CA 1
ATOM 766 C C . ALA A 1 97 ? 10.026 6.818 -11.777 1.00 90.31 97 ALA A C 1
ATOM 768 O O . ALA A 1 97 ? 10.065 6.928 -12.998 1.00 90.31 97 ALA A O 1
ATOM 769 N N . SER A 1 98 ? 10.085 7.881 -10.965 1.00 89.44 98 SER A N 1
ATOM 770 C CA . SER A 1 98 ? 10.088 9.283 -11.410 1.00 89.44 98 SER A CA 1
ATOM 771 C C . SER A 1 98 ? 8.932 9.615 -12.366 1.00 89.44 98 SER A C 1
ATOM 773 O O . SER A 1 98 ? 9.129 10.263 -13.392 1.00 89.44 98 SER A O 1
ATOM 775 N N . ILE A 1 99 ? 7.732 9.148 -12.017 1.00 90.00 99 ILE A N 1
ATOM 776 C CA . ILE A 1 99 ? 6.497 9.336 -12.790 1.00 90.00 99 ILE A CA 1
ATOM 777 C C . ILE A 1 99 ? 5.556 10.324 -12.097 1.00 90.00 99 ILE A C 1
ATOM 779 O O . ILE A 1 99 ? 5.698 10.616 -10.904 1.00 90.00 99 ILE A O 1
ATOM 783 N N . ASN A 1 100 ? 4.542 10.791 -12.823 1.00 90.38 100 ASN A N 1
ATOM 784 C CA . ASN A 1 100 ? 3.441 11.533 -12.217 1.00 90.38 100 ASN A CA 1
ATOM 785 C C . ASN A 1 100 ? 2.612 10.625 -11.299 1.00 90.38 100 ASN A C 1
ATOM 787 O O . ASN A 1 100 ? 2.348 9.463 -11.615 1.00 90.38 100 ASN A O 1
ATOM 791 N N . LEU A 1 101 ? 2.163 11.165 -10.166 1.00 90.31 101 LEU A N 1
ATOM 792 C CA . LEU A 1 101 ? 1.390 10.403 -9.188 1.00 90.31 101 LEU A CA 1
ATOM 793 C C . LEU A 1 101 ? -0.009 10.054 -9.726 1.00 90.31 101 LEU A C 1
ATOM 795 O O . LEU A 1 101 ? -0.767 10.934 -10.129 1.00 90.31 101 LEU A O 1
ATOM 799 N N . CYS A 1 102 ? -0.369 8.770 -9.682 1.00 89.62 102 CYS A N 1
ATOM 800 C CA . CYS A 1 102 ? -1.716 8.294 -10.004 1.00 89.62 102 CYS A CA 1
ATOM 801 C C . CYS A 1 102 ? -2.677 8.520 -8.824 1.00 89.62 102 CYS A C 1
ATOM 803 O O . CYS A 1 102 ? -2.275 8.472 -7.658 1.00 89.62 102 CYS A O 1
ATOM 805 N N . LYS A 1 103 ? -3.976 8.709 -9.090 1.00 92.06 103 LYS A N 1
ATOM 806 C CA . LYS A 1 103 ? -4.977 8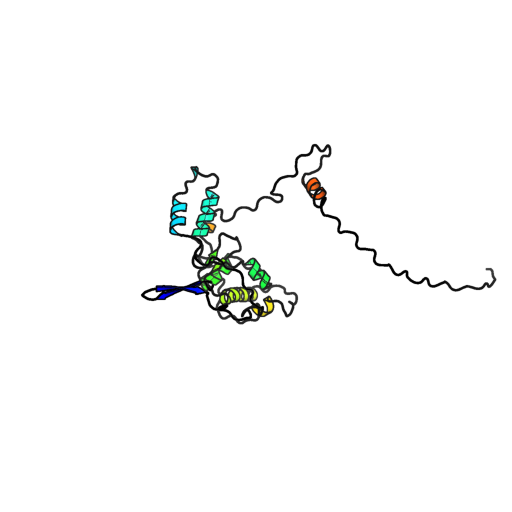.723 -8.014 1.00 92.06 103 LYS A CA 1
ATOM 807 C C . LYS A 1 103 ? -5.095 7.323 -7.409 1.00 92.06 103 LYS A C 1
ATOM 809 O O . LYS A 1 103 ? -5.250 6.341 -8.129 1.00 92.06 103 LYS A O 1
ATOM 814 N N . MET A 1 104 ? -5.148 7.239 -6.077 1.00 91.44 104 MET A N 1
ATOM 815 C CA . MET A 1 104 ? -5.236 5.958 -5.355 1.00 91.44 104 MET A CA 1
ATOM 816 C C . MET A 1 104 ? -6.390 5.060 -5.840 1.00 91.44 104 MET A C 1
ATOM 818 O O . MET A 1 104 ? -6.234 3.848 -5.946 1.00 91.44 104 MET A O 1
ATOM 822 N N . VAL A 1 105 ? -7.544 5.650 -6.175 1.00 92.88 105 VAL A N 1
ATOM 823 C CA . VAL A 1 105 ? -8.717 4.904 -6.671 1.00 92.88 105 VAL A CA 1
ATOM 824 C C . VAL A 1 105 ? -8.452 4.292 -8.051 1.00 92.88 105 VAL A C 1
ATOM 826 O O . VAL A 1 105 ? -8.845 3.155 -8.285 1.00 92.88 105 VAL A O 1
ATOM 829 N N . GLN A 1 106 ? -7.749 4.998 -8.941 1.00 93.56 106 GLN A N 1
ATOM 830 C CA . GLN A 1 106 ? -7.396 4.490 -10.273 1.00 93.56 106 GLN A CA 1
ATOM 831 C C . GLN A 1 106 ? -6.365 3.364 -10.170 1.00 93.56 106 GLN A C 1
ATOM 833 O O . GLN A 1 106 ? -6.560 2.301 -10.750 1.00 93.56 106 GLN A O 1
ATOM 838 N N . PHE A 1 107 ? -5.323 3.548 -9.354 1.00 94.31 107 PHE A N 1
ATOM 839 C CA . PHE A 1 107 ? -4.306 2.517 -9.130 1.00 94.31 107 PHE A CA 1
ATOM 840 C C . PHE A 1 107 ? -4.905 1.237 -8.529 1.00 94.31 107 PHE A C 1
ATOM 842 O O . PHE A 1 107 ? -4.593 0.123 -8.947 1.00 94.31 107 PHE A O 1
ATOM 849 N N . ARG A 1 108 ? -5.822 1.390 -7.568 1.00 94.38 108 ARG A N 1
ATOM 850 C CA . ARG A 1 108 ? -6.565 0.267 -6.994 1.00 94.38 108 ARG A CA 1
ATOM 851 C C . ARG A 1 108 ? -7.502 -0.385 -8.011 1.00 94.38 108 ARG A C 1
ATOM 853 O O . ARG A 1 108 ? -7.587 -1.607 -8.022 1.00 94.38 108 ARG A O 1
ATOM 860 N N . SER A 1 109 ? -8.175 0.398 -8.855 1.00 95.19 109 SER A N 1
ATOM 861 C CA . SER A 1 109 ? -9.042 -0.145 -9.909 1.00 95.19 109 SER A CA 1
ATOM 862 C C . SER A 1 109 ? -8.248 -0.992 -10.896 1.00 95.19 109 SER A C 1
ATOM 864 O O . SER A 1 109 ? -8.656 -2.107 -11.184 1.00 95.19 109 SER A O 1
ATOM 866 N N . ALA A 1 110 ? -7.062 -0.531 -11.299 1.00 95.12 110 ALA A N 1
ATOM 867 C CA . ALA A 1 110 ? -6.167 -1.270 -12.184 1.00 95.12 110 ALA A CA 1
ATOM 868 C C . ALA A 1 110 ? -5.793 -2.659 -11.655 1.00 95.12 110 ALA A C 1
ATOM 870 O O . ALA A 1 110 ? -5.864 -3.648 -12.381 1.00 95.12 110 ALA A O 1
ATOM 871 N N . LEU A 1 111 ? -5.448 -2.752 -10.372 1.00 95.25 111 LEU A N 1
ATOM 872 C CA . LEU A 1 111 ? -5.120 -4.030 -9.742 1.00 95.25 111 LEU A CA 1
ATOM 873 C C . LEU A 1 111 ? -6.347 -4.937 -9.552 1.00 95.25 111 LEU A C 1
ATOM 875 O O . LEU A 1 111 ? -6.226 -6.150 -9.706 1.00 95.25 111 LEU A O 1
ATOM 879 N N . LEU A 1 112 ? -7.515 -4.362 -9.244 1.00 94.88 112 LEU A N 1
ATOM 880 C CA . LEU A 1 112 ? -8.770 -5.113 -9.117 1.00 94.88 112 LEU A CA 1
ATOM 881 C C . LEU A 1 112 ? -9.243 -5.659 -10.473 1.00 94.88 112 LEU A C 1
ATOM 883 O O . LEU A 1 112 ? -9.607 -6.827 -10.555 1.00 94.88 112 LEU A O 1
ATOM 887 N N . ASN A 1 113 ? -9.168 -4.850 -11.534 1.00 94.62 113 ASN A N 1
ATOM 888 C CA . ASN A 1 113 ? -9.490 -5.251 -12.906 1.00 94.62 113 ASN A CA 1
ATOM 889 C C . ASN A 1 113 ? -8.544 -6.350 -13.412 1.00 94.62 113 ASN A C 1
ATOM 891 O O . ASN A 1 113 ? -8.966 -7.234 -14.148 1.00 94.62 113 ASN A O 1
ATOM 895 N N . ALA A 1 114 ? -7.284 -6.342 -12.965 1.00 92.69 114 ALA A N 1
ATOM 896 C CA . ALA A 1 114 ? -6.320 -7.412 -13.228 1.00 92.69 114 ALA A CA 1
ATOM 897 C C . ALA A 1 114 ? -6.573 -8.700 -12.406 1.00 92.69 114 ALA A C 1
ATOM 899 O O . ALA A 1 114 ? -5.786 -9.641 -12.488 1.00 92.69 114 ALA A O 1
ATOM 900 N N . GLY A 1 115 ? -7.640 -8.755 -11.598 1.00 93.44 115 GLY A N 1
ATOM 901 C CA . GLY A 1 115 ? -8.040 -9.934 -10.824 1.00 93.44 115 GLY A CA 1
ATOM 902 C C . GLY A 1 115 ? -7.334 -10.096 -9.474 1.00 93.44 115 GLY A C 1
ATOM 903 O O . GLY A 1 115 ? -7.484 -11.129 -8.819 1.00 93.44 115 GLY A O 1
ATOM 904 N N . TYR A 1 116 ? -6.572 -9.096 -9.023 1.00 95.25 116 TYR A N 1
ATOM 905 C CA . TYR A 1 116 ? -5.872 -9.141 -7.740 1.00 95.25 116 TYR A CA 1
ATOM 906 C C . TYR A 1 116 ? -6.678 -8.473 -6.629 1.00 95.25 116 TYR A C 1
ATOM 908 O O . TYR A 1 116 ? -7.408 -7.506 -6.829 1.00 95.25 116 TYR A O 1
ATOM 916 N N . ARG A 1 117 ? -6.508 -8.967 -5.402 1.00 94.31 117 ARG A N 1
ATOM 917 C CA . ARG A 1 117 ? -7.098 -8.370 -4.206 1.00 94.31 117 ARG A CA 1
ATOM 918 C C . ARG A 1 117 ? -6.270 -7.178 -3.767 1.00 94.31 117 ARG A C 1
ATOM 920 O O . ARG A 1 117 ? -5.037 -7.209 -3.790 1.00 94.31 117 ARG A O 1
ATOM 927 N N . VAL A 1 118 ? -6.964 -6.142 -3.313 1.00 94.75 118 VAL A N 1
ATOM 928 C CA . VAL A 1 118 ? -6.340 -4.898 -2.876 1.00 94.75 118 VAL A CA 1
ATOM 929 C C . VAL A 1 118 ? -7.029 -4.378 -1.623 1.00 94.75 118 VAL A C 1
ATOM 931 O O . VAL A 1 118 ? -8.252 -4.243 -1.587 1.00 94.75 118 VAL A O 1
ATOM 934 N N . SER A 1 119 ? -6.242 -4.009 -0.619 1.00 93.62 119 SER A N 1
ATOM 935 C CA . SER A 1 119 ? -6.696 -3.238 0.538 1.00 93.62 119 SER A CA 1
ATOM 936 C C . SER A 1 119 ? -5.803 -2.021 0.759 1.00 93.62 119 SER A C 1
ATOM 938 O O . SER A 1 119 ? -4.697 -1.928 0.231 1.00 93.62 119 SER A O 1
ATOM 940 N N . LEU A 1 120 ? -6.296 -1.058 1.529 1.00 92.50 120 LEU A N 1
ATOM 941 C CA . LEU A 1 120 ? -5.440 -0.026 2.117 1.00 92.50 120 LEU A CA 1
ATOM 942 C C . LEU A 1 120 ? -4.911 -0.566 3.454 1.00 92.50 120 LEU A C 1
ATOM 944 O O . LEU A 1 120 ? -5.462 -1.542 3.968 1.00 92.50 120 LEU A O 1
ATOM 948 N N . SER A 1 121 ? -3.848 0.020 4.001 1.00 91.88 121 SER A N 1
ATOM 949 C CA . SER A 1 121 ? -3.379 -0.321 5.349 1.00 91.88 121 SER A CA 1
ATOM 950 C C . SER A 1 121 ? -3.684 0.807 6.327 1.00 91.88 121 SER A C 1
ATOM 952 O O . SER A 1 121 ? -3.743 1.983 5.957 1.00 91.88 121 SER A O 1
ATOM 954 N N . HIS A 1 122 ? -3.873 0.447 7.594 1.00 91.06 122 HIS A N 1
ATOM 955 C CA . HIS A 1 122 ? -4.058 1.413 8.672 1.00 91.06 122 HIS A CA 1
ATOM 956 C C . HIS A 1 122 ? -2.795 2.205 9.023 1.00 91.06 122 HIS A C 1
ATOM 958 O O . HIS A 1 122 ? -2.890 3.245 9.671 1.00 91.06 122 HIS A O 1
ATOM 964 N N . ALA A 1 123 ? -1.625 1.750 8.570 1.00 91.06 123 ALA A N 1
ATOM 965 C CA . ALA A 1 123 ? -0.346 2.373 8.888 1.00 91.06 123 ALA A CA 1
ATOM 966 C C . ALA A 1 123 ? -0.098 3.712 8.164 1.00 91.06 123 ALA A C 1
ATOM 968 O O . ALA A 1 123 ? 0.541 4.596 8.729 1.00 91.06 123 ALA A O 1
ATOM 969 N N . ASP A 1 124 ? -0.573 3.876 6.923 1.00 90.94 124 ASP A N 1
ATOM 970 C CA . ASP A 1 124 ? -0.297 5.071 6.109 1.00 90.94 124 ASP A CA 1
ATOM 971 C C . ASP A 1 124 ? -1.439 5.325 5.098 1.00 90.94 124 ASP A C 1
ATOM 973 O O . ASP A 1 124 ? -1.866 4.389 4.419 1.00 90.94 124 ASP A O 1
ATOM 977 N N . PRO A 1 125 ? -1.957 6.560 4.948 1.00 89.56 125 PRO A N 1
ATOM 978 C CA . PRO A 1 125 ? -2.982 6.890 3.951 1.00 89.56 125 PRO A CA 1
ATOM 979 C C . PRO A 1 125 ? -2.599 6.596 2.500 1.00 89.56 125 PRO A C 1
ATOM 981 O O . PRO A 1 125 ? -3.483 6.298 1.695 1.00 89.56 125 PRO A O 1
ATOM 984 N N . ALA A 1 126 ? -1.311 6.660 2.159 1.00 91.56 126 ALA A N 1
ATOM 985 C CA . ALA A 1 126 ? -0.820 6.349 0.818 1.00 91.56 126 ALA A CA 1
ATOM 986 C C . ALA A 1 126 ? -0.430 4.866 0.653 1.00 91.56 126 ALA A C 1
ATOM 988 O O . ALA A 1 126 ? 0.175 4.497 -0.359 1.00 91.56 126 ALA A O 1
ATOM 989 N N . SER A 1 127 ? -0.751 4.018 1.639 1.00 93.69 127 SER A N 1
ATOM 990 C CA . SER A 1 127 ? -0.412 2.597 1.617 1.00 93.69 127 SER A CA 1
ATOM 991 C C . SER A 1 127 ? -1.410 1.739 0.851 1.00 93.69 127 SER A C 1
ATOM 993 O O . SER A 1 127 ? -2.616 1.982 0.839 1.00 93.69 127 SER A O 1
ATOM 995 N N . LEU A 1 128 ? -0.887 0.668 0.270 1.00 94.44 128 LEU A N 1
ATOM 996 C CA . LEU A 1 128 ? -1.620 -0.302 -0.512 1.00 94.44 128 LEU A CA 1
ATOM 997 C C . LEU A 1 128 ? -1.090 -1.704 -0.224 1.00 94.44 128 LEU A C 1
ATOM 999 O O . LEU A 1 128 ? 0.095 -1.980 -0.410 1.00 94.44 128 LEU A O 1
ATOM 1003 N N . LYS A 1 129 ? -1.970 -2.611 0.179 1.00 94.88 129 LYS A N 1
ATOM 1004 C CA . LYS A 1 129 ? -1.683 -4.043 0.251 1.00 94.88 129 LYS A CA 1
ATOM 1005 C C . LYS A 1 129 ? -2.318 -4.741 -0.932 1.00 94.88 129 LYS A C 1
ATOM 1007 O O . LYS A 1 129 ? -3.455 -4.448 -1.297 1.00 94.88 129 LYS A O 1
ATOM 1012 N N . THR A 1 130 ? -1.591 -5.676 -1.521 1.00 95.38 130 THR A N 1
ATOM 1013 C CA . THR A 1 130 ? -2.095 -6.486 -2.625 1.00 95.38 130 THR A CA 1
ATOM 1014 C C . THR A 1 130 ? -1.433 -7.853 -2.628 1.00 95.38 130 THR A C 1
ATOM 1016 O O . THR A 1 130 ? -0.285 -7.987 -2.208 1.00 95.38 130 THR A O 1
ATOM 1019 N N . ASN A 1 131 ? -2.161 -8.862 -3.102 1.00 94.88 131 ASN A N 1
ATOM 1020 C CA . ASN A 1 131 ? -1.604 -10.181 -3.397 1.00 94.88 131 ASN A CA 1
ATOM 1021 C C . ASN A 1 131 ? -0.930 -10.238 -4.783 1.00 94.88 131 ASN A C 1
ATOM 1023 O O . ASN A 1 131 ? -0.419 -11.291 -5.161 1.00 94.88 131 ASN A O 1
ATOM 1027 N N . ALA A 1 132 ? -0.941 -9.140 -5.547 1.00 94.19 132 ALA A N 1
ATOM 1028 C CA . ALA A 1 132 ? -0.275 -9.069 -6.837 1.00 94.19 132 ALA A CA 1
ATOM 1029 C C . ALA A 1 132 ? 1.249 -9.213 -6.685 1.00 94.19 132 ALA A C 1
ATOM 1031 O O . ALA A 1 132 ? 1.843 -8.605 -5.786 1.00 94.19 132 ALA A O 1
ATOM 1032 N N . PRO A 1 133 ? 1.918 -9.974 -7.570 1.00 92.94 133 PRO A N 1
ATOM 1033 C CA . PRO A 1 133 ? 3.371 -10.029 -7.574 1.00 92.94 133 PRO A CA 1
ATOM 1034 C C . PRO A 1 133 ? 3.950 -8.654 -7.930 1.00 92.94 133 PRO A C 1
ATOM 1036 O O . PRO A 1 133 ? 3.357 -7.888 -8.692 1.00 92.94 133 PRO A O 1
ATOM 1039 N N . ALA A 1 134 ? 5.156 -8.358 -7.437 1.00 92.06 134 ALA A N 1
ATOM 1040 C CA . ALA A 1 134 ? 5.810 -7.062 -7.654 1.00 92.06 134 ALA A CA 1
ATOM 1041 C C . ALA A 1 134 ? 5.918 -6.679 -9.143 1.00 92.06 134 ALA A C 1
ATOM 1043 O O . ALA A 1 134 ? 5.817 -5.503 -9.485 1.00 92.06 134 ALA A O 1
ATOM 1044 N N . ARG A 1 135 ? 6.049 -7.670 -10.038 1.00 93.19 135 ARG A N 1
ATOM 1045 C CA . ARG A 1 135 ? 6.031 -7.467 -11.493 1.00 93.19 135 ARG A CA 1
ATOM 1046 C C . ARG A 1 135 ? 4.750 -6.787 -11.979 1.00 93.19 135 ARG A C 1
ATOM 1048 O O . ARG A 1 135 ? 4.853 -5.838 -12.745 1.00 93.19 135 ARG A O 1
ATOM 1055 N N . VAL A 1 136 ? 3.586 -7.230 -11.506 1.00 94.62 136 VAL A N 1
ATOM 1056 C CA . VAL A 1 136 ? 2.281 -6.659 -11.881 1.00 94.62 136 VAL A CA 1
ATOM 1057 C C . VAL A 1 136 ? 2.140 -5.245 -11.322 1.00 94.62 136 VAL A C 1
ATOM 1059 O O . VAL A 1 136 ? 1.686 -4.349 -12.022 1.00 94.62 136 VAL A O 1
ATOM 1062 N N . VAL A 1 137 ? 2.595 -5.005 -10.089 1.00 95.00 137 VAL A N 1
ATOM 1063 C CA . VAL A 1 137 ? 2.592 -3.653 -9.502 1.00 95.00 137 VAL A CA 1
ATOM 1064 C C . VAL A 1 137 ? 3.418 -2.687 -10.361 1.00 95.00 137 VAL A C 1
ATOM 1066 O O . VAL A 1 137 ? 2.973 -1.573 -10.637 1.00 95.00 137 VAL A O 1
ATOM 1069 N N . TRP A 1 138 ? 4.589 -3.120 -10.841 1.00 94.31 138 TRP A N 1
ATOM 1070 C CA . TRP A 1 138 ? 5.400 -2.332 -11.771 1.00 94.31 138 TRP A CA 1
ATOM 1071 C C . TRP A 1 138 ? 4.793 -2.230 -13.178 1.00 94.31 138 TRP A C 1
ATOM 1073 O O . TRP A 1 138 ? 4.950 -1.185 -13.802 1.00 94.31 138 TRP A O 1
ATOM 1083 N N . ASP A 1 139 ? 4.064 -3.241 -13.665 1.00 94.19 139 ASP A N 1
ATOM 1084 C CA . ASP A 1 139 ? 3.298 -3.156 -14.921 1.00 94.19 139 ASP A CA 1
ATOM 1085 C C . ASP A 1 139 ? 2.242 -2.047 -14.854 1.00 94.19 139 ASP A C 1
ATOM 1087 O O . ASP A 1 139 ? 2.148 -1.243 -15.776 1.00 94.19 139 ASP A O 1
ATOM 1091 N N . VAL A 1 140 ? 1.511 -1.925 -13.741 1.00 94.38 140 VAL A N 1
ATOM 1092 C CA . VAL A 1 140 ? 0.539 -0.832 -13.549 1.00 94.38 140 VAL A CA 1
ATOM 1093 C C . VAL A 1 140 ? 1.233 0.533 -13.572 1.00 94.38 140 VAL A C 1
ATOM 1095 O O . VAL A 1 140 ? 0.753 1.466 -14.212 1.00 94.38 140 VAL A O 1
ATOM 1098 N N . VAL A 1 141 ? 2.396 0.656 -12.927 1.00 93.69 141 VAL A N 1
ATOM 1099 C CA . VAL A 1 141 ? 3.209 1.886 -12.954 1.00 93.69 141 VAL A CA 1
ATOM 1100 C C . VAL A 1 141 ? 3.674 2.219 -14.379 1.00 93.69 141 VAL A C 1
ATOM 1102 O O . VAL A 1 141 ? 3.574 3.371 -14.802 1.00 93.69 141 VAL A O 1
ATOM 1105 N N . ARG A 1 142 ? 4.142 1.222 -15.140 1.00 92.94 142 ARG A N 1
ATOM 1106 C CA . ARG A 1 142 ? 4.549 1.378 -16.546 1.00 92.94 142 ARG A CA 1
ATOM 1107 C C . ARG A 1 142 ? 3.378 1.791 -17.437 1.00 92.94 142 ARG A C 1
ATOM 1109 O O . ARG A 1 142 ? 3.533 2.684 -18.267 1.00 92.94 142 ARG A O 1
ATOM 1116 N N . ALA A 1 143 ? 2.213 1.171 -17.258 1.00 93.25 143 ALA A N 1
ATOM 1117 C CA . ALA A 1 143 ? 1.009 1.483 -18.018 1.00 93.25 143 ALA A CA 1
ATOM 1118 C C . ALA A 1 143 ? 0.537 2.919 -17.747 1.00 93.25 143 ALA A C 1
ATOM 1120 O O . ALA A 1 143 ? 0.171 3.634 -18.679 1.00 93.25 143 ALA A O 1
ATOM 1121 N N . TRP A 1 144 ? 0.625 3.372 -16.493 1.00 93.12 144 TRP A N 1
ATOM 1122 C CA . TRP A 1 144 ? 0.282 4.742 -16.117 1.00 93.12 144 TRP A CA 1
ATOM 1123 C C . TRP A 1 144 ? 1.207 5.775 -16.768 1.00 93.12 144 TRP A C 1
ATOM 1125 O O . TRP A 1 144 ? 0.737 6.767 -17.320 1.00 93.12 144 TRP A O 1
ATOM 1135 N N . GLU A 1 145 ? 2.515 5.515 -16.780 1.00 91.62 145 GLU A N 1
ATOM 1136 C CA . GLU A 1 145 ? 3.493 6.395 -17.430 1.00 91.62 145 GLU A CA 1
ATOM 1137 C C . GLU A 1 145 ? 3.271 6.509 -18.948 1.00 91.62 145 GLU A C 1
ATOM 1139 O 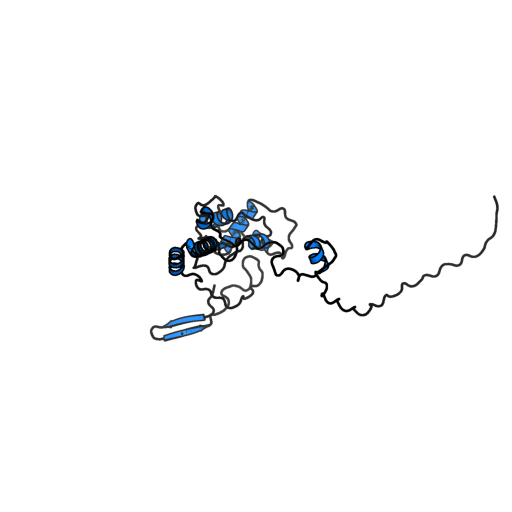O . GLU A 1 145 ? 3.522 7.564 -19.526 1.00 91.62 145 GLU A O 1
ATOM 1144 N N . ARG A 1 146 ? 2.765 5.453 -19.604 1.00 90.25 146 ARG A N 1
ATOM 1145 C CA . ARG A 1 146 ? 2.384 5.505 -21.028 1.00 90.25 146 ARG A CA 1
ATOM 1146 C C . ARG A 1 146 ? 1.155 6.385 -21.273 1.00 90.25 146 ARG A C 1
ATOM 1148 O O . ARG A 1 146 ? 1.085 7.027 -22.315 1.00 90.25 146 ARG A O 1
ATOM 1155 N N . GLN A 1 147 ? 0.205 6.422 -20.337 1.00 88.81 147 GLN A N 1
ATOM 1156 C CA . GLN A 1 147 ? -0.990 7.268 -20.442 1.00 88.81 147 GLN A CA 1
ATOM 1157 C C . GLN A 1 147 ? -0.706 8.736 -20.105 1.00 88.81 147 GLN A C 1
ATOM 1159 O O . GLN A 1 147 ? -1.230 9.632 -20.763 1.00 88.81 147 GLN A O 1
ATOM 1164 N N . GLN A 1 148 ? 0.104 8.992 -19.075 1.00 87.56 148 GLN A N 1
ATOM 1165 C CA . GLN A 1 148 ? 0.427 10.337 -18.596 1.00 87.56 148 GLN A CA 1
ATOM 1166 C C . GLN A 1 148 ? 1.940 10.518 -18.427 1.00 87.56 148 GLN A C 1
ATOM 1168 O O . GLN A 1 148 ? 2.431 10.543 -17.292 1.00 87.56 148 GLN A O 1
ATOM 1173 N N . PRO A 1 149 ? 2.684 10.687 -19.534 1.00 84.75 149 PRO A N 1
ATOM 1174 C CA . PRO A 1 149 ? 4.131 10.816 -19.471 1.00 84.75 149 PRO A CA 1
ATOM 1175 C C . PRO A 1 149 ? 4.532 12.056 -18.669 1.00 84.75 149 PRO A C 1
ATOM 1177 O O . PRO A 1 149 ? 4.050 13.169 -18.907 1.00 84.75 149 PRO A O 1
ATOM 1180 N N . ALA A 1 150 ? 5.442 11.879 -17.714 1.00 79.31 150 ALA A N 1
ATOM 1181 C CA . ALA A 1 150 ? 6.048 13.007 -17.020 1.00 79.31 150 ALA A CA 1
ATOM 1182 C C . ALA A 1 150 ? 6.950 13.805 -17.980 1.00 79.31 150 ALA A C 1
ATOM 1184 O O . ALA A 1 150 ? 7.617 13.237 -18.847 1.00 79.31 150 ALA A O 1
ATOM 1185 N N . ARG A 1 151 ? 7.018 15.137 -17.824 1.00 68.56 151 ARG A N 1
ATOM 1186 C CA . ARG A 1 151 ? 8.046 15.945 -18.504 1.00 68.56 151 ARG A CA 1
ATOM 1187 C C . ARG A 1 151 ? 9.401 15.590 -17.890 1.00 68.56 151 ARG A C 1
ATOM 1189 O O . ARG A 1 151 ? 9.654 15.930 -16.737 1.00 68.56 151 ARG A O 1
ATOM 1196 N N . LYS A 1 152 ? 10.249 14.873 -18.631 1.00 70.50 152 LYS A N 1
ATOM 1197 C CA . LYS A 1 152 ? 11.512 14.332 -18.109 1.00 70.50 152 LYS A CA 1
ATOM 1198 C C . LYS A 1 152 ? 12.694 15.232 -18.441 1.00 70.50 152 LYS A C 1
ATOM 1200 O O . LYS A 1 152 ? 12.979 15.488 -19.606 1.00 70.50 152 LYS A O 1
ATOM 1205 N N . THR A 1 153 ? 13.447 15.603 -17.411 1.00 72.94 153 THR A N 1
ATOM 1206 C CA . THR A 1 153 ? 14.892 15.822 -17.544 1.00 72.94 153 THR A CA 1
ATOM 1207 C C . THR A 1 153 ? 15.550 14.461 -17.815 1.00 72.94 153 THR A C 1
ATOM 1209 O O . THR A 1 153 ? 15.077 13.460 -17.265 1.00 72.94 153 THR A O 1
ATOM 1212 N N . PRO A 1 154 ? 16.614 14.371 -18.634 1.00 75.75 154 PRO A N 1
ATOM 1213 C CA . PRO A 1 154 ? 17.332 13.117 -18.836 1.00 75.75 154 PRO A CA 1
ATOM 1214 C C . PRO A 1 154 ? 17.766 12.525 -17.492 1.00 75.75 154 PRO A C 1
ATOM 1216 O O . PRO A 1 154 ? 18.520 13.143 -16.741 1.00 75.75 154 PRO A O 1
ATOM 1219 N N . LEU A 1 155 ? 17.244 11.343 -17.168 1.00 80.88 155 LEU A N 1
ATOM 1220 C CA . LEU A 1 155 ? 17.610 10.638 -15.946 1.00 80.88 155 LEU A CA 1
ATOM 1221 C C . LEU A 1 155 ? 19.028 10.057 -16.095 1.00 80.88 155 LEU A C 1
ATOM 1223 O O . LEU A 1 155 ? 19.372 9.590 -17.187 1.00 80.88 155 LEU A O 1
ATOM 1227 N N . PRO A 1 156 ? 19.835 10.032 -15.018 1.00 84.00 156 PRO A N 1
ATOM 1228 C CA . PRO A 1 156 ? 21.132 9.361 -15.017 1.00 84.00 156 PRO A CA 1
ATOM 1229 C C . PRO A 1 156 ? 21.020 7.894 -15.448 1.00 84.00 156 PRO A C 1
ATOM 1231 O O . PRO A 1 156 ? 20.018 7.234 -15.166 1.00 84.00 156 PRO A O 1
ATOM 1234 N N . ALA A 1 157 ? 22.063 7.368 -16.098 1.00 80.94 157 ALA A N 1
ATOM 1235 C CA . ALA A 1 157 ? 22.072 5.995 -16.612 1.00 80.94 157 ALA A CA 1
ATOM 1236 C C . ALA A 1 157 ? 21.860 4.933 -15.515 1.00 80.94 157 ALA A C 1
ATOM 1238 O O . ALA A 1 157 ? 21.202 3.929 -15.766 1.00 80.94 157 ALA A O 1
ATOM 1239 N N . ASP A 1 158 ? 22.356 5.195 -14.304 1.00 85.75 158 ASP A N 1
ATOM 1240 C CA . ASP A 1 158 ? 22.263 4.304 -13.138 1.00 85.75 158 ASP A CA 1
ATOM 1241 C C . ASP A 1 158 ? 20.927 4.422 -12.372 1.00 85.75 158 ASP A C 1
ATOM 1243 O O . ASP A 1 158 ? 20.663 3.715 -11.402 1.00 85.75 158 ASP A O 1
ATOM 1247 N N . HIS A 1 159 ? 20.038 5.335 -12.777 1.00 88.81 159 HIS A N 1
ATOM 1248 C CA . HIS A 1 159 ? 18.812 5.580 -12.026 1.00 88.81 159 HIS A CA 1
ATOM 1249 C C . HIS A 1 159 ? 17.830 4.391 -12.146 1.00 88.81 159 HIS A C 1
ATOM 1251 O O . HIS A 1 159 ? 17.477 4.000 -13.265 1.00 88.81 159 HIS A O 1
ATOM 1257 N N . PRO A 1 160 ? 17.277 3.861 -11.032 1.00 88.94 160 PRO A N 1
ATOM 1258 C CA . PRO A 1 160 ? 16.430 2.661 -11.036 1.00 88.94 160 PRO A CA 1
ATOM 1259 C C . PRO A 1 160 ? 15.181 2.797 -11.918 1.00 88.94 160 PRO A C 1
ATOM 1261 O O . PRO A 1 160 ? 14.753 1.820 -12.530 1.00 88.94 160 PRO A O 1
ATOM 1264 N N . ALA A 1 161 ? 14.623 4.008 -12.038 1.00 89.69 161 ALA A N 1
ATOM 1265 C CA . ALA A 1 161 ? 13.487 4.280 -12.922 1.00 89.69 161 ALA A CA 1
ATOM 1266 C C . ALA A 1 161 ? 13.736 3.854 -14.373 1.00 89.69 161 ALA A C 1
ATOM 1268 O O . ALA A 1 161 ? 12.812 3.382 -15.031 1.00 89.69 161 ALA A O 1
ATOM 1269 N N . ARG A 1 162 ? 14.967 4.015 -14.882 1.00 88.50 162 ARG A N 1
ATOM 1270 C CA . ARG A 1 162 ? 15.295 3.692 -16.274 1.00 88.50 162 ARG A CA 1
ATOM 1271 C C . ARG A 1 162 ? 15.116 2.198 -16.527 1.00 88.50 162 ARG A C 1
ATOM 1273 O O . ARG A 1 162 ? 14.417 1.832 -17.463 1.00 88.50 162 ARG A O 1
ATOM 1280 N N . PHE A 1 163 ? 15.654 1.361 -15.643 1.00 90.31 163 PHE A N 1
ATOM 1281 C CA . PHE A 1 163 ? 15.507 -0.093 -15.713 1.00 90.31 163 PHE A CA 1
ATOM 1282 C C . PHE A 1 163 ? 14.047 -0.532 -15.562 1.00 90.31 163 PHE A C 1
ATOM 1284 O O . PHE A 1 163 ? 13.560 -1.333 -16.354 1.00 90.31 163 PHE A O 1
ATOM 1291 N N . ILE A 1 164 ? 13.319 0.042 -14.599 1.00 91.94 164 ILE A N 1
ATOM 1292 C CA . ILE A 1 164 ? 11.922 -0.326 -14.330 1.00 91.94 164 ILE A CA 1
ATOM 1293 C C . ILE A 1 164 ? 11.012 0.013 -15.518 1.00 91.94 164 ILE A C 1
ATOM 1295 O O . ILE A 1 164 ? 10.154 -0.794 -15.879 1.00 91.94 164 ILE A O 1
ATOM 1299 N N . LEU A 1 165 ? 11.179 1.196 -16.117 1.00 90.25 165 LEU A N 1
ATOM 1300 C CA . LEU A 1 165 ? 10.323 1.676 -17.206 1.00 90.25 165 LEU A CA 1
ATOM 1301 C C . LEU A 1 165 ? 10.664 1.058 -18.571 1.00 90.25 165 LEU A C 1
ATOM 1303 O O . LEU A 1 165 ? 9.790 1.011 -19.430 1.00 90.25 165 LEU A O 1
ATOM 1307 N N . GLN A 1 166 ? 11.902 0.596 -18.774 1.00 89.12 166 GLN A N 1
ATOM 1308 C CA . GLN A 1 166 ? 12.334 -0.063 -20.016 1.00 89.12 166 GLN A CA 1
ATOM 1309 C C . GLN A 1 166 ? 11.857 -1.511 -20.141 1.00 89.12 166 GLN A C 1
ATOM 1311 O O . GLN A 1 166 ? 11.830 -2.041 -21.245 1.00 89.12 166 GLN A O 1
ATOM 1316 N N . GLN A 1 167 ? 11.504 -2.155 -19.030 1.00 89.38 167 GLN A N 1
ATOM 1317 C CA . GLN A 1 167 ? 11.006 -3.526 -19.046 1.00 89.38 167 GLN A CA 1
ATOM 1318 C C . GLN A 1 167 ? 9.651 -3.654 -19.742 1.00 89.38 167 GLN A C 1
ATOM 1320 O O . GLN A 1 167 ? 8.769 -2.806 -19.584 1.00 89.38 167 GLN A O 1
ATOM 1325 N N . ASP A 1 168 ? 9.466 -4.780 -20.428 1.00 86.62 168 ASP A N 1
ATOM 1326 C CA . ASP A 1 168 ? 8.211 -5.107 -21.090 1.00 86.62 168 ASP A CA 1
ATOM 1327 C C . ASP A 1 168 ? 7.094 -5.412 -20.091 1.00 86.62 168 ASP A C 1
ATOM 1329 O O . ASP A 1 168 ? 7.299 -6.038 -19.042 1.00 86.62 168 ASP A O 1
ATOM 1333 N N . MET A 1 169 ? 5.885 -4.977 -20.451 1.00 86.12 169 MET A N 1
ATOM 1334 C CA . MET A 1 169 ? 4.687 -5.265 -19.672 1.00 86.12 169 MET A CA 1
ATOM 1335 C C . MET A 1 169 ? 4.183 -6.663 -20.007 1.00 86.12 169 MET A C 1
ATOM 1337 O O . MET A 1 169 ? 3.957 -6.972 -21.174 1.00 86.12 169 MET A O 1
ATOM 1341 N N . GLY A 1 170 ? 4.005 -7.504 -18.988 1.00 81.94 170 GLY A N 1
ATOM 1342 C CA . GLY A 1 170 ? 3.440 -8.845 -19.168 1.00 81.94 170 GLY A CA 1
ATOM 1343 C C . GLY A 1 170 ? 1.946 -8.938 -18.891 1.00 81.94 170 GLY A C 1
ATOM 1344 O O . GLY A 1 170 ? 1.359 -9.983 -19.144 1.00 81.94 170 GLY A O 1
ATOM 1345 N N . THR A 1 171 ? 1.362 -7.882 -18.333 1.00 86.38 171 THR A N 1
ATOM 1346 C CA . THR A 1 171 ? -0.015 -7.861 -17.840 1.00 86.38 171 THR A CA 1
ATOM 1347 C C . THR A 1 171 ? -0.784 -6.763 -18.559 1.00 86.38 171 THR A C 1
ATOM 1349 O O . THR A 1 171 ? -0.291 -5.639 -18.671 1.00 86.38 171 THR A O 1
ATOM 1352 N N . GLU A 1 172 ? -1.989 -7.073 -19.027 1.00 88.00 172 GLU A N 1
ATOM 1353 C CA . GLU A 1 172 ? -2.916 -6.069 -19.540 1.00 88.00 172 GLU A CA 1
ATOM 1354 C C . GLU A 1 172 ? -3.521 -5.290 -18.364 1.00 88.00 172 GLU A C 1
ATOM 1356 O O . GLU A 1 172 ? -4.017 -5.878 -17.402 1.00 88.00 172 GLU A O 1
ATOM 1361 N N . VAL A 1 173 ? -3.422 -3.959 -18.402 1.00 91.00 173 VAL A N 1
ATOM 1362 C CA . VAL A 1 173 ? -3.832 -3.083 -17.297 1.00 91.00 173 VAL A CA 1
ATOM 1363 C C . VAL A 1 173 ? -4.951 -2.162 -17.764 1.00 91.00 173 VAL A C 1
ATOM 1365 O O . VAL A 1 173 ? -4.740 -1.341 -18.655 1.00 91.00 173 VAL A O 1
ATOM 1368 N N . ASN A 1 174 ? -6.110 -2.248 -17.108 1.00 93.38 174 ASN A N 1
ATOM 1369 C CA . ASN A 1 174 ? -7.240 -1.350 -17.333 1.00 93.38 174 ASN A CA 1
ATOM 1370 C C . ASN A 1 174 ? -7.458 -0.414 -16.126 1.00 93.38 174 ASN A C 1
ATOM 1372 O O . ASN A 1 174 ? -7.708 -0.887 -15.021 1.00 93.38 174 ASN A O 1
ATOM 1376 N N . PHE A 1 175 ? -7.420 0.905 -16.340 1.00 92.56 175 PHE A N 1
ATOM 1377 C CA . PHE A 1 175 ? -7.609 1.934 -15.304 1.00 92.56 175 PHE A CA 1
ATOM 1378 C C . PHE A 1 175 ? -9.064 2.385 -15.086 1.00 92.56 175 PHE A C 1
ATOM 1380 O O . PHE A 1 175 ? -9.294 3.293 -14.278 1.00 92.56 175 PHE A O 1
ATOM 1387 N N . ASP A 1 176 ? -10.034 1.775 -15.766 1.00 92.62 176 ASP A N 1
ATOM 1388 C CA . ASP A 1 176 ? -11.459 2.045 -15.569 1.00 92.62 176 ASP A CA 1
ATOM 1389 C C . ASP A 1 176 ? -11.869 1.827 -14.110 1.00 92.62 176 ASP A C 1
ATOM 1391 O O . ASP A 1 176 ? -11.379 0.921 -13.431 1.00 92.62 176 ASP A O 1
ATOM 1395 N N . LEU A 1 177 ? -12.772 2.675 -13.612 1.00 93.44 177 LEU A N 1
ATOM 1396 C CA . LEU A 1 177 ? -13.196 2.664 -12.213 1.00 93.44 177 LEU A CA 1
ATOM 1397 C C . LEU A 1 177 ? -13.868 1.337 -11.846 1.00 93.44 177 LEU A C 1
ATOM 1399 O O . LEU A 1 177 ? -14.962 1.030 -12.313 1.00 93.44 177 LEU A O 1
ATOM 1403 N N . HIS A 1 178 ? -13.246 0.590 -10.935 1.00 91.62 178 HIS A N 1
ATOM 1404 C CA . HIS A 1 178 ? -13.811 -0.658 -10.434 1.00 91.62 178 HIS A CA 1
ATOM 1405 C C . HIS A 1 178 ? -14.791 -0.384 -9.270 1.00 91.62 178 HIS A C 1
ATOM 1407 O O . HIS A 1 178 ? -14.469 0.420 -8.386 1.00 91.62 178 HIS A O 1
ATOM 1413 N N . PRO A 1 179 ? -15.940 -1.084 -9.168 1.00 89.88 179 PRO A N 1
ATOM 1414 C CA . PRO A 1 179 ? -16.926 -0.871 -8.095 1.00 89.88 179 PRO A CA 1
ATOM 1415 C C . PRO A 1 179 ? -16.343 -0.970 -6.673 1.00 89.88 179 PRO A C 1
ATOM 1417 O O . PRO A 1 179 ? -16.655 -0.166 -5.791 1.00 89.88 179 PRO A O 1
ATOM 1420 N N . ASN A 1 180 ? -15.416 -1.912 -6.470 1.00 88.06 180 ASN A N 1
ATOM 1421 C CA . ASN A 1 180 ? -14.736 -2.154 -5.186 1.00 88.06 180 ASN A CA 1
ATOM 1422 C C . ASN A 1 180 ? -13.477 -1.287 -4.975 1.00 88.06 180 ASN A C 1
ATOM 1424 O O . ASN A 1 180 ? -12.695 -1.521 -4.045 1.00 88.06 180 ASN A O 1
ATOM 1428 N N . ALA A 1 181 ? -13.218 -0.307 -5.848 1.00 85.69 181 ALA A N 1
ATOM 1429 C CA . ALA A 1 181 ? -12.052 0.562 -5.728 1.00 85.69 181 ALA A CA 1
ATOM 1430 C C . ALA A 1 181 ? -12.173 1.548 -4.562 1.00 85.69 181 ALA A C 1
ATOM 1432 O O . ALA A 1 181 ? -11.166 1.889 -3.940 1.00 85.69 181 ALA A O 1
ATOM 1433 N N . ASN A 1 182 ? -13.390 1.985 -4.235 1.00 88.56 182 ASN A N 1
ATOM 1434 C CA . ASN A 1 182 ? -13.630 2.812 -3.061 1.00 88.56 182 ASN A CA 1
ATOM 1435 C C . ASN A 1 182 ? -14.042 1.919 -1.876 1.00 88.56 182 ASN A C 1
ATOM 1437 O O . ASN A 1 182 ? -15.083 1.270 -1.974 1.00 88.56 182 ASN A O 1
ATOM 1441 N N . PRO A 1 183 ? -13.253 1.847 -0.787 1.00 86.50 183 PRO A N 1
ATOM 1442 C CA . PRO A 1 183 ? -13.620 1.046 0.378 1.00 86.50 183 PRO A CA 1
ATOM 1443 C C . PRO A 1 183 ? -14.855 1.611 1.088 1.00 86.50 183 PRO A C 1
ATOM 1445 O O . PRO A 1 183 ? -15.098 2.822 1.069 1.00 86.50 183 PRO A O 1
ATOM 1448 N N . GLU A 1 184 ? -15.602 0.737 1.756 1.00 86.50 184 GLU A N 1
ATOM 1449 C CA . GLU A 1 184 ? -16.847 1.083 2.448 1.00 86.50 184 GLU A CA 1
ATOM 1450 C C . GLU A 1 184 ? -16.615 2.101 3.568 1.00 86.50 184 GLU A C 1
ATOM 1452 O O . GLU A 1 184 ? -17.359 3.072 3.685 1.00 86.50 184 GLU A O 1
ATOM 1457 N N . SER A 1 185 ? -15.521 1.966 4.318 1.00 85.06 185 SER A N 1
ATOM 1458 C CA . SER A 1 185 ? -15.097 2.916 5.350 1.00 85.06 185 SER A CA 1
ATOM 1459 C C . SER A 1 185 ? -14.945 4.343 4.822 1.00 85.06 185 SER A C 1
ATOM 1461 O O . SER A 1 185 ? -15.240 5.306 5.529 1.00 85.06 185 SER A O 1
ATOM 1463 N N . ARG A 1 186 ? -14.515 4.496 3.562 1.00 85.31 186 ARG A N 1
ATOM 1464 C CA . ARG A 1 186 ? -14.382 5.798 2.902 1.00 85.31 186 ARG A CA 1
ATOM 1465 C C . ARG A 1 186 ? -15.706 6.294 2.334 1.00 85.31 186 ARG A C 1
ATOM 1467 O O . ARG A 1 186 ? -15.938 7.495 2.386 1.00 85.31 186 ARG A O 1
ATOM 1474 N N . LYS A 1 187 ? -16.559 5.405 1.814 1.00 86.00 187 LYS A N 1
ATOM 1475 C CA . LYS A 1 187 ? -17.921 5.760 1.373 1.00 86.00 187 LYS A CA 1
ATOM 1476 C C . LYS A 1 187 ? -18.781 6.262 2.536 1.00 86.00 187 LYS A C 1
ATOM 1478 O O . LYS A 1 187 ? -19.563 7.179 2.351 1.00 86.00 187 LYS A O 1
ATOM 1483 N N . LYS A 1 188 ? -18.589 5.689 3.727 1.00 86.69 188 LYS A N 1
ATOM 1484 C CA . LYS A 1 188 ? -19.257 6.076 4.980 1.00 86.69 188 LYS A CA 1
ATOM 1485 C C . LYS A 1 188 ? -18.598 7.262 5.699 1.00 86.69 188 LYS A C 1
ATOM 1487 O O . LYS A 1 188 ? -18.971 7.554 6.827 1.00 86.69 188 LYS A O 1
ATOM 1492 N N . GLU A 1 189 ? -17.589 7.891 5.090 1.00 86.19 189 GLU A N 1
ATOM 1493 C CA . GLU A 1 189 ? -16.867 9.053 5.637 1.00 86.19 189 GLU A CA 1
ATOM 1494 C C . GLU A 1 189 ? -16.329 8.862 7.070 1.00 86.19 189 GLU A C 1
ATOM 1496 O O . GLU A 1 189 ? -16.226 9.805 7.856 1.00 86.19 189 GLU A O 1
ATOM 1501 N N . LEU A 1 190 ? -15.937 7.632 7.422 1.00 87.31 190 LEU A N 1
ATOM 1502 C CA . LEU A 1 190 ? -15.390 7.341 8.746 1.00 87.31 190 LEU A CA 1
ATOM 1503 C C . LEU A 1 190 ? -14.024 8.018 8.945 1.00 87.31 190 LEU A C 1
ATOM 1505 O O . LEU A 1 190 ? -13.253 8.212 7.999 1.00 87.31 190 LEU A O 1
ATOM 1509 N N . LEU A 1 191 ? -13.677 8.331 10.200 1.00 88.00 191 LEU A N 1
ATOM 1510 C CA . LEU A 1 191 ? -12.379 8.922 10.534 1.00 88.00 191 LEU A CA 1
ATOM 1511 C C . LEU A 1 191 ? -11.264 7.871 10.453 1.00 88.00 191 LEU A C 1
ATOM 1513 O O . LEU A 1 191 ? -10.893 7.228 11.432 1.00 88.00 191 LEU A O 1
ATOM 1517 N N . ARG A 1 192 ? -10.730 7.720 9.246 1.00 86.75 192 ARG A N 1
ATOM 1518 C CA . ARG A 1 192 ? -9.740 6.712 8.862 1.00 86.75 192 ARG A CA 1
ATOM 1519 C C . ARG A 1 192 ? -8.344 6.961 9.434 1.00 86.75 192 ARG A C 1
ATOM 1521 O O . ARG A 1 192 ? -7.709 6.073 9.993 1.00 86.75 192 ARG A O 1
ATOM 1528 N N . PHE A 1 193 ? -7.874 8.196 9.307 1.00 88.00 193 PHE A N 1
ATOM 1529 C CA . PHE A 1 193 ? -6.571 8.624 9.800 1.00 88.00 193 PHE A CA 1
ATOM 1530 C C . PHE A 1 193 ? -6.750 9.818 10.718 1.00 88.00 193 PHE A C 1
ATOM 1532 O O . PHE A 1 193 ? -7.612 10.669 10.504 1.00 88.00 193 PHE A O 1
ATOM 1539 N N . GLN A 1 194 ? -5.913 9.889 11.745 1.00 83.62 194 GLN A N 1
ATOM 1540 C CA . GLN A 1 194 ? -5.918 11.028 12.648 1.00 83.62 194 GLN A CA 1
ATOM 1541 C C . GLN A 1 194 ? -5.417 12.262 11.913 1.00 83.62 194 GLN A C 1
ATOM 1543 O O . GLN A 1 194 ? -4.418 12.206 11.190 1.00 83.62 194 GLN A O 1
ATOM 1548 N N . VAL A 1 195 ? -6.094 13.384 12.138 1.00 78.75 195 VAL A N 1
ATOM 1549 C CA . VAL A 1 195 ? -5.618 14.677 11.659 1.00 78.75 195 VAL A CA 1
ATOM 1550 C C . VAL A 1 195 ? -4.252 14.916 12.288 1.00 78.75 195 VAL A C 1
ATOM 1552 O O . VAL A 1 195 ? -4.089 14.807 13.507 1.00 78.75 195 VAL A O 1
ATOM 1555 N N . LYS A 1 196 ? -3.251 15.189 11.443 1.00 74.00 196 LYS A N 1
ATOM 1556 C CA . LYS A 1 196 ? -1.936 15.588 11.939 1.00 74.00 196 LYS A CA 1
ATOM 1557 C C . LYS A 1 196 ? -2.152 16.805 12.832 1.00 74.00 196 LYS A C 1
ATOM 1559 O O . LYS A 1 196 ? -2.848 17.728 12.409 1.00 74.00 196 LYS A O 1
ATOM 1564 N N . PRO A 1 197 ? -1.593 16.813 14.044 1.00 79.38 197 PRO A N 1
ATOM 1565 C CA . PRO A 1 197 ? -1.795 17.942 14.920 1.00 79.38 197 PRO A CA 1
ATOM 1566 C C . PRO A 1 197 ? -1.221 19.216 14.290 1.00 79.38 197 PRO A C 1
ATOM 1568 O O . PRO A 1 197 ? -0.381 19.154 13.387 1.00 79.38 197 PRO A O 1
ATOM 1571 N N . GLU A 1 198 ? -1.693 20.368 14.761 1.00 77.81 198 GLU A N 1
ATOM 1572 C CA . GLU A 1 198 ? -1.370 21.662 14.164 1.00 77.81 198 GLU A CA 1
ATOM 1573 C C . GLU A 1 198 ? 0.140 21.892 14.019 1.00 77.81 198 GLU A C 1
ATOM 1575 O O . GLU A 1 198 ? 0.968 21.399 14.797 1.00 77.81 198 GLU A O 1
ATOM 1580 N N . LYS A 1 199 ? 0.517 22.696 13.019 1.00 69.75 199 LYS A N 1
ATOM 1581 C CA . LYS A 1 199 ? 1.887 23.199 12.897 1.00 69.75 199 LYS A CA 1
ATOM 1582 C C . LYS A 1 199 ? 2.261 23.807 14.245 1.00 69.75 199 LYS A C 1
ATOM 1584 O O . LYS A 1 199 ? 1.526 24.656 14.727 1.00 69.75 199 LYS A O 1
ATOM 1589 N N . PHE A 1 200 ? 3.385 23.367 14.824 1.00 72.12 200 PHE A N 1
ATOM 1590 C CA . PHE A 1 200 ? 3.856 23.739 16.169 1.00 72.12 200 PHE A CA 1
ATOM 1591 C C . PHE A 1 200 ? 3.324 22.920 17.353 1.00 72.12 200 PHE A C 1
ATOM 1593 O O . PHE A 1 200 ? 3.626 23.292 18.489 1.00 72.12 200 PHE A O 1
ATOM 1600 N N . TRP A 1 201 ? 2.660 21.787 17.106 1.00 71.69 201 TRP A N 1
ATOM 1601 C CA . TRP A 1 201 ? 2.291 20.809 18.131 1.00 71.69 201 TRP A CA 1
ATOM 1602 C C . TRP A 1 201 ? 3.491 20.339 18.958 1.00 71.69 201 TRP A C 1
ATOM 1604 O O . TRP A 1 201 ? 4.543 19.981 18.423 1.00 71.69 201 TRP A O 1
ATOM 1614 N N . GLY A 1 202 ? 3.328 20.366 20.276 1.00 74.94 202 GLY A N 1
ATOM 1615 C CA . GLY A 1 202 ? 4.369 20.068 21.251 1.00 74.94 202 GLY A CA 1
ATOM 1616 C C . GLY A 1 202 ? 4.349 21.061 22.415 1.00 74.94 202 GLY A C 1
ATOM 1617 O O . GLY A 1 202 ? 3.613 22.052 22.373 1.00 74.94 202 GLY A O 1
ATOM 1618 N N . PRO A 1 203 ? 5.144 20.816 23.470 1.00 74.69 203 PRO A N 1
ATOM 1619 C CA . PRO A 1 203 ? 5.220 21.718 24.608 1.00 74.69 203 PRO A CA 1
ATOM 1620 C C . PRO A 1 203 ? 5.584 23.130 24.134 1.00 74.69 203 PRO A C 1
ATOM 1622 O O . PRO A 1 203 ? 6.627 23.347 23.509 1.00 74.69 203 PRO A O 1
ATOM 1625 N N . LYS A 1 204 ? 4.698 24.096 24.409 1.00 70.00 204 LYS A N 1
ATOM 1626 C CA . LYS A 1 204 ? 4.939 25.511 24.103 1.00 70.00 204 LYS A CA 1
ATOM 1627 C C . LYS A 1 204 ? 6.167 25.994 24.880 1.00 70.00 204 LYS A C 1
ATOM 1629 O O . LYS A 1 204 ? 6.525 25.447 25.923 1.00 70.00 204 LYS A O 1
ATOM 1634 N N . SER A 1 205 ? 6.827 27.039 24.382 1.00 66.75 205 SER A N 1
ATOM 1635 C CA . SER A 1 205 ? 7.931 27.668 25.112 1.00 66.75 205 SER A CA 1
ATOM 1636 C C . SER A 1 205 ? 7.480 28.061 26.520 1.00 66.75 205 SER A C 1
ATOM 1638 O O . SER A 1 205 ? 6.425 28.680 26.658 1.00 66.75 205 SER A O 1
ATOM 1640 N N . ARG A 1 206 ? 8.289 27.746 27.542 1.00 65.44 206 ARG A N 1
ATOM 1641 C CA . ARG A 1 206 ? 8.048 28.157 28.934 1.00 65.44 206 ARG A CA 1
ATOM 1642 C C . ARG A 1 206 ? 7.675 29.642 28.988 1.00 65.44 206 ARG A C 1
ATOM 1644 O O . ARG A 1 206 ? 8.418 30.472 28.460 1.00 65.44 206 ARG A O 1
ATOM 1651 N N . ALA A 1 207 ? 6.553 29.956 29.636 1.00 65.31 207 ALA A N 1
ATOM 1652 C CA . ALA A 1 207 ? 6.123 31.332 29.845 1.00 65.31 207 ALA A CA 1
ATOM 1653 C C . ALA A 1 207 ? 7.232 32.111 30.571 1.00 65.31 207 ALA A C 1
ATOM 1655 O O . ALA A 1 207 ? 7.757 31.674 31.598 1.00 65.31 207 ALA A O 1
ATOM 1656 N N . LYS A 1 208 ? 7.632 33.244 29.996 1.00 65.19 208 LYS A N 1
ATOM 1657 C CA . LYS A 1 208 ? 8.518 34.222 30.628 1.00 65.19 208 LYS A CA 1
ATOM 1658 C C . LYS A 1 208 ? 7.805 35.564 30.587 1.00 65.19 208 LYS A C 1
ATOM 1660 O O . LYS A 1 208 ? 7.303 35.938 29.528 1.00 65.19 208 LYS A O 1
ATOM 1665 N N . THR A 1 209 ? 7.797 36.280 31.704 1.00 57.75 209 THR A N 1
ATOM 1666 C CA . THR A 1 209 ? 7.333 37.667 31.785 1.00 57.75 209 THR A CA 1
ATOM 1667 C C . THR A 1 209 ? 8.284 38.531 30.957 1.00 57.75 209 THR A C 1
ATOM 1669 O O . THR A 1 209 ? 9.345 38.926 31.428 1.00 57.75 209 THR A O 1
ATOM 1672 N N . SER A 1 210 ? 7.988 38.730 29.671 1.00 58.25 210 SER A N 1
ATOM 1673 C CA . SER A 1 210 ? 8.747 39.646 28.817 1.00 58.25 210 SER A CA 1
ATOM 1674 C C . SER A 1 210 ? 7.933 40.914 28.613 1.00 58.25 210 SER A C 1
ATOM 1676 O O . SER A 1 210 ? 6.839 40.828 28.064 1.00 58.25 210 SER A O 1
ATOM 1678 N N . LEU A 1 211 ? 8.506 42.067 28.952 1.00 58.97 211 LEU A N 1
ATOM 1679 C CA . LEU A 1 211 ? 7.941 43.403 28.701 1.00 58.97 211 LEU A CA 1
ATOM 1680 C C . LEU A 1 211 ? 7.795 43.742 27.200 1.00 58.97 211 LEU A C 1
ATOM 1682 O O . LEU A 1 211 ? 7.234 44.768 26.843 1.00 58.97 211 LEU A O 1
ATOM 1686 N N . LEU A 1 212 ? 8.298 42.879 26.309 1.00 58.88 212 LEU A N 1
ATOM 1687 C CA . LEU A 1 212 ? 8.222 43.040 24.859 1.00 58.88 212 LEU A CA 1
ATOM 1688 C C . LEU A 1 212 ? 6.996 42.305 24.287 1.00 58.88 212 LEU A C 1
ATOM 1690 O O . LEU A 1 212 ? 6.941 41.061 24.274 1.00 58.88 212 LEU A O 1
ATOM 1694 N N . HIS A 1 213 ? 6.044 43.089 23.771 1.00 56.53 213 HIS A N 1
ATOM 1695 C CA . HIS A 1 213 ? 4.954 42.630 22.910 1.00 56.53 213 HIS A CA 1
ATOM 1696 C C . HIS A 1 213 ? 5.535 42.187 21.564 1.00 56.53 213 HIS A C 1
ATOM 1698 O O . HIS A 1 213 ? 5.904 42.998 20.727 1.00 56.53 213 HIS A O 1
ATOM 1704 N N . GLY A 1 214 ? 5.657 40.878 21.376 1.00 63.06 214 GLY A N 1
ATOM 1705 C CA . GLY A 1 214 ? 6.028 40.271 20.102 1.00 63.06 214 GLY A CA 1
ATOM 1706 C C . GLY A 1 214 ? 5.253 38.975 19.937 1.00 63.06 214 GLY A C 1
ATOM 1707 O O . GLY A 1 214 ? 4.947 38.315 20.942 1.00 63.06 214 GLY A O 1
ATOM 1708 N N . THR A 1 215 ? 4.924 38.625 18.696 1.00 69.88 215 THR A N 1
ATOM 1709 C CA . THR A 1 215 ? 4.144 37.424 18.383 1.00 69.88 215 THR A CA 1
ATOM 1710 C C . THR A 1 215 ? 4.887 36.158 18.833 1.00 69.88 215 THR A C 1
ATOM 1712 O O . THR A 1 215 ? 6.120 36.106 18.922 1.00 69.88 215 THR A O 1
ATOM 1715 N N . LEU A 1 216 ? 4.138 35.105 19.177 1.00 66.12 216 LEU A N 1
ATOM 1716 C CA . LEU A 1 216 ? 4.714 33.831 19.634 1.00 66.12 216 LEU A CA 1
ATOM 1717 C C . LEU A 1 216 ? 5.640 33.199 18.577 1.00 66.12 216 LEU A C 1
ATOM 1719 O O . LEU A 1 216 ? 6.602 32.512 18.930 1.00 66.12 216 LEU A O 1
ATOM 1723 N N . GLU A 1 217 ? 5.384 33.464 17.296 1.00 67.44 217 GLU A N 1
ATOM 1724 C CA . GLU A 1 217 ? 6.155 32.951 16.162 1.00 67.44 217 GLU A CA 1
ATOM 1725 C C . GLU A 1 217 ? 7.546 33.586 16.067 1.00 67.44 217 GLU A C 1
ATOM 1727 O O . GLU A 1 217 ? 8.540 32.864 15.982 1.00 67.44 217 GLU A O 1
ATOM 1732 N N . GLU A 1 218 ? 7.648 34.909 16.204 1.00 72.81 218 GLU A N 1
ATOM 1733 C CA . GLU A 1 218 ? 8.926 35.635 16.245 1.00 72.81 218 GLU A CA 1
ATOM 1734 C C . GLU A 1 218 ? 9.786 35.227 17.445 1.00 72.81 218 GLU A C 1
ATOM 1736 O O . GLU A 1 218 ? 11.015 35.134 17.368 1.00 72.81 218 GLU A O 1
ATOM 1741 N N . LYS A 1 219 ? 9.148 34.957 18.589 1.00 68.62 219 LYS A N 1
ATOM 1742 C CA . LYS A 1 219 ? 9.843 34.429 19.770 1.00 68.62 219 LYS A CA 1
ATOM 1743 C C . LYS A 1 219 ? 10.358 33.013 19.506 1.00 68.62 219 LYS A C 1
ATOM 1745 O O . LYS A 1 219 ? 11.452 32.671 19.960 1.00 68.62 219 LYS A O 1
ATOM 1750 N N . ARG A 1 220 ? 9.603 32.189 18.772 1.00 68.19 220 ARG A N 1
ATOM 1751 C CA . ARG A 1 220 ? 10.001 30.824 18.405 1.00 68.19 220 ARG A CA 1
ATOM 1752 C C . ARG A 1 220 ? 11.173 30.826 17.425 1.00 68.19 220 ARG A C 1
ATOM 1754 O O . ARG A 1 220 ? 12.129 30.097 17.674 1.00 68.19 220 ARG A O 1
ATOM 1761 N N . THR A 1 221 ? 11.139 31.634 16.365 1.00 71.56 221 THR A N 1
ATOM 1762 C CA . THR A 1 221 ? 12.244 31.747 15.392 1.00 71.56 221 THR A CA 1
ATOM 1763 C C . THR A 1 221 ? 13.516 32.261 16.059 1.00 71.56 221 THR A C 1
ATOM 1765 O O . THR A 1 221 ? 14.566 31.639 15.931 1.00 71.56 221 THR A O 1
ATOM 1768 N N . ARG A 1 222 ? 13.413 33.303 16.894 1.00 70.50 222 ARG A N 1
ATOM 1769 C CA . ARG A 1 222 ? 14.545 33.868 17.650 1.00 70.50 222 ARG A CA 1
ATOM 1770 C C . ARG A 1 222 ? 15.205 32.876 18.605 1.00 70.50 222 ARG A C 1
ATOM 1772 O O . ARG A 1 222 ? 16.379 33.025 18.933 1.00 70.50 222 ARG A O 1
ATOM 1779 N N . ASN A 1 223 ? 14.452 31.911 19.126 1.00 68.06 223 ASN A N 1
ATOM 1780 C CA . ASN A 1 223 ? 14.952 30.956 20.114 1.00 68.06 223 ASN A CA 1
ATOM 1781 C C . ASN A 1 223 ? 15.377 29.606 19.513 1.00 68.06 223 ASN A C 1
ATOM 1783 O O . ASN A 1 223 ? 15.993 28.810 20.226 1.00 68.06 223 ASN A O 1
ATOM 1787 N N . GLN A 1 224 ? 15.102 29.344 18.231 1.00 68.12 224 GLN A N 1
ATOM 1788 C CA . GLN A 1 224 ? 15.630 28.168 17.537 1.00 68.12 224 GLN A CA 1
ATOM 1789 C C . GLN A 1 224 ? 17.151 28.294 17.353 1.00 68.12 224 GLN A C 1
ATOM 1791 O O . GLN A 1 224 ? 17.671 29.360 17.048 1.00 68.12 224 GLN A O 1
ATOM 1796 N N . GLY A 1 225 ? 17.893 27.207 17.582 1.00 66.94 225 GLY A N 1
ATOM 1797 C CA . GLY A 1 225 ? 19.335 27.149 17.305 1.00 66.94 225 GLY A CA 1
ATOM 1798 C C . GLY A 1 225 ? 20.267 27.831 18.318 1.00 66.94 225 GLY A C 1
ATOM 1799 O O . GLY A 1 225 ? 21.475 27.661 18.201 1.00 66.94 225 GLY A O 1
ATOM 1800 N N . LYS A 1 226 ? 19.763 28.502 19.366 1.00 64.06 226 LYS A N 1
ATOM 1801 C CA . LYS A 1 226 ? 20.598 29.192 20.383 1.00 64.06 226 LYS A CA 1
ATOM 1802 C C . LYS A 1 226 ? 21.601 28.305 21.134 1.00 64.06 226 LYS A C 1
ATOM 1804 O O . LYS A 1 226 ? 22.538 28.820 21.730 1.00 64.06 226 LYS A O 1
ATOM 1809 N N . LYS A 1 227 ? 21.395 26.984 21.131 1.00 57.72 227 LYS A N 1
ATOM 1810 C CA . LYS A 1 227 ? 22.298 25.987 21.733 1.00 57.72 227 LYS A CA 1
ATOM 1811 C C . LYS A 1 227 ? 22.952 25.061 20.703 1.00 57.72 227 LYS A C 1
ATOM 1813 O O . LYS A 1 227 ? 23.431 23.990 21.069 1.00 57.72 227 LYS A O 1
ATOM 1818 N N . ARG A 1 228 ? 22.976 25.420 19.415 1.00 52.12 228 ARG A N 1
ATOM 1819 C CA . ARG A 1 228 ? 23.873 24.728 18.482 1.00 52.12 228 ARG A CA 1
ATOM 1820 C C . ARG A 1 228 ? 25.298 25.092 18.894 1.00 52.12 228 ARG A C 1
ATOM 1822 O O . ARG A 1 228 ? 25.641 26.270 18.905 1.00 52.12 228 ARG A O 1
ATOM 1829 N N . ARG A 1 229 ? 26.102 24.093 19.280 1.00 51.97 229 ARG A N 1
ATOM 1830 C CA . ARG A 1 229 ? 27.550 24.277 19.437 1.00 51.97 229 ARG A CA 1
ATOM 1831 C C . ARG A 1 229 ? 28.061 24.892 18.134 1.00 51.97 229 ARG A C 1
ATOM 1833 O O . ARG A 1 229 ? 27.828 24.323 17.068 1.00 51.97 229 ARG A O 1
ATOM 1840 N N . GLN A 1 230 ? 28.694 26.058 18.232 1.00 49.88 230 GLN A N 1
ATOM 1841 C CA . GLN A 1 230 ? 29.517 26.590 17.150 1.00 49.88 230 GLN A CA 1
ATOM 1842 C C . GLN A 1 230 ? 30.478 25.465 16.729 1.00 49.88 230 GLN A C 1
ATOM 1844 O O . GLN A 1 230 ? 31.063 24.837 17.621 1.00 49.88 230 GLN A O 1
ATOM 1849 N N . PRO A 1 231 ? 30.622 25.136 15.433 1.00 43.03 231 PRO A N 1
ATOM 1850 C CA . PRO A 1 231 ? 31.739 24.305 15.018 1.00 43.03 231 PRO A CA 1
ATOM 1851 C C . PRO A 1 231 ? 33.020 25.009 15.477 1.00 43.03 231 PRO A C 1
ATOM 1853 O O . PRO A 1 231 ? 33.181 26.212 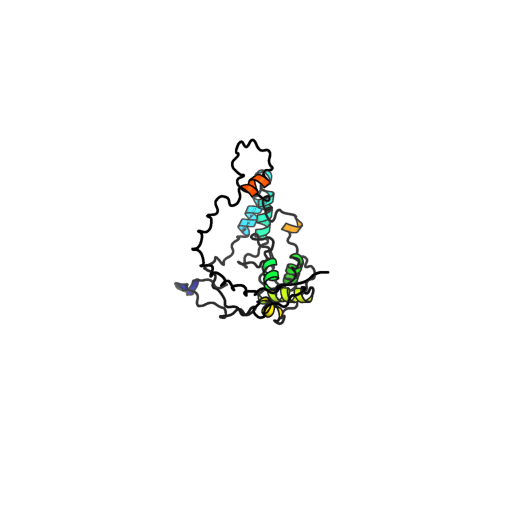15.274 1.00 43.03 231 PRO A O 1
ATOM 1856 N N . SER A 1 232 ? 33.882 24.273 16.177 1.00 33.53 232 SER A N 1
ATOM 1857 C CA . SER A 1 232 ? 35.199 24.747 16.600 1.00 33.53 232 SER A CA 1
ATOM 1858 C C . SER A 1 232 ? 35.919 25.378 15.404 1.00 33.53 232 SER A C 1
ATOM 1860 O O . SER A 1 232 ? 35.912 24.753 14.337 1.00 33.53 232 SER A O 1
ATOM 1862 N N . PRO A 1 233 ? 36.525 26.573 15.539 1.00 37.28 233 PRO A N 1
ATOM 1863 C CA . PRO A 1 233 ? 37.291 27.157 14.449 1.00 37.28 233 PRO A CA 1
ATOM 1864 C C . PRO A 1 233 ? 38.393 26.170 14.063 1.00 37.28 233 PRO A C 1
ATOM 1866 O O . PRO A 1 233 ? 39.210 25.779 14.896 1.00 37.28 233 PRO A O 1
ATOM 1869 N N . GLN A 1 234 ? 38.361 25.708 12.813 1.00 35.84 234 GLN A N 1
ATOM 1870 C CA . GLN A 1 234 ? 39.470 24.945 12.258 1.00 35.84 234 GLN A CA 1
ATOM 1871 C C . GLN A 1 234 ? 40.724 25.831 12.252 1.00 35.84 234 GLN A C 1
ATOM 1873 O O . GLN A 1 234 ? 40.596 27.043 12.047 1.00 35.84 234 GLN A O 1
ATOM 1878 N N . PRO A 1 235 ? 41.920 25.267 12.495 1.00 33.44 235 PRO A N 1
ATOM 1879 C CA . PRO A 1 235 ? 43.152 26.037 12.475 1.00 33.44 235 PRO A CA 1
ATOM 1880 C C . PRO A 1 235 ? 43.315 26.693 11.103 1.00 33.44 235 PRO A C 1
ATOM 1882 O O . PRO A 1 235 ? 43.132 26.060 10.063 1.00 33.44 235 PRO A O 1
ATOM 1885 N N . SER A 1 236 ? 43.610 27.988 11.140 1.00 30.09 236 SER A N 1
ATOM 1886 C CA . SER A 1 236 ? 43.815 28.877 10.003 1.00 30.09 236 SER A CA 1
ATOM 1887 C C . SER A 1 236 ? 44.617 28.211 8.886 1.00 30.09 236 SER A C 1
ATOM 1889 O O . SER A 1 236 ? 45.810 27.942 9.040 1.00 30.09 236 SER A O 1
ATOM 1891 N N . ALA A 1 237 ? 43.967 27.999 7.743 1.00 32.84 237 ALA A N 1
ATOM 1892 C CA . ALA A 1 237 ? 44.663 27.793 6.488 1.00 32.84 237 ALA A CA 1
ATOM 1893 C C . ALA A 1 237 ? 45.540 29.027 6.234 1.00 32.84 237 ALA A C 1
ATOM 1895 O O . ALA A 1 237 ? 45.051 30.154 6.185 1.00 32.84 237 ALA A O 1
ATOM 1896 N N . VAL A 1 238 ? 46.844 28.793 6.128 1.00 33.53 238 VAL A N 1
ATOM 1897 C CA . VAL A 1 238 ? 47.857 29.775 5.750 1.00 33.53 238 VAL A CA 1
ATOM 1898 C C . VAL A 1 238 ? 47.455 30.393 4.411 1.00 33.53 238 VAL A C 1
ATOM 1900 O O . VAL A 1 238 ? 47.612 29.779 3.355 1.00 33.53 238 VAL A O 1
ATOM 1903 N N . THR A 1 239 ? 46.925 31.614 4.451 1.00 31.34 239 THR A N 1
ATOM 1904 C CA . THR A 1 239 ? 46.770 32.461 3.270 1.00 31.34 239 THR A CA 1
ATOM 1905 C C . THR A 1 239 ? 48.171 32.792 2.767 1.00 31.34 239 THR A C 1
ATOM 1907 O O . THR A 1 239 ? 48.868 33.627 3.342 1.00 31.34 239 THR A O 1
ATOM 1910 N N . LYS A 1 240 ? 48.618 32.103 1.712 1.00 30.70 240 LYS A N 1
ATOM 1911 C CA . LYS A 1 240 ? 49.803 32.505 0.949 1.00 30.70 240 LYS A CA 1
ATOM 1912 C C . LYS A 1 240 ? 49.554 33.919 0.419 1.00 30.70 240 LYS A C 1
ATOM 1914 O O . LYS A 1 240 ? 48.625 34.127 -0.357 1.00 30.70 240 LYS A O 1
ATOM 1919 N N . GLN A 1 241 ? 50.360 34.876 0.873 1.00 31.27 241 GLN A N 1
ATOM 1920 C CA . GLN A 1 241 ? 50.373 36.241 0.354 1.00 31.27 241 GLN A CA 1
ATOM 1921 C C . GLN A 1 241 ? 50.644 36.220 -1.163 1.00 31.27 241 GLN A C 1
ATOM 1923 O O . GLN A 1 241 ? 51.569 35.527 -1.601 1.00 31.27 241 GLN A O 1
ATOM 1928 N N . PRO A 1 242 ? 49.881 36.962 -1.980 1.00 30.00 242 PRO A N 1
ATOM 1929 C CA . PRO A 1 242 ? 50.278 37.268 -3.345 1.00 30.00 242 PRO A CA 1
ATOM 1930 C C . PRO A 1 242 ? 51.522 38.162 -3.326 1.00 30.00 242 PRO A C 1
ATOM 1932 O O . PRO A 1 242 ? 51.570 39.171 -2.629 1.00 30.00 242 PRO A O 1
ATOM 1935 N N . ARG A 1 243 ? 52.531 37.758 -4.095 1.00 29.11 243 ARG A N 1
ATOM 1936 C CA . ARG A 1 243 ? 53.802 38.455 -4.310 1.00 29.11 243 ARG A CA 1
ATOM 1937 C C . ARG A 1 243 ? 53.530 39.827 -4.944 1.00 29.11 243 ARG A C 1
ATOM 1939 O O . ARG A 1 243 ? 53.066 39.879 -6.081 1.00 29.11 243 ARG A O 1
ATOM 1946 N N . GLU A 1 244 ? 53.809 40.908 -4.218 1.00 30.94 244 GLU A N 1
ATOM 1947 C CA . GLU A 1 244 ? 53.789 42.278 -4.744 1.00 30.94 244 GLU A CA 1
ATOM 1948 C C . GLU A 1 244 ? 54.741 42.390 -5.943 1.00 30.94 244 GLU A C 1
ATOM 1950 O O . GLU A 1 244 ? 55.932 42.082 -5.851 1.00 30.94 244 GLU A O 1
ATOM 1955 N N . GLN A 1 245 ? 54.201 42.807 -7.088 1.00 32.91 245 GLN A N 1
ATOM 1956 C CA . GLN A 1 245 ? 54.990 43.299 -8.210 1.00 32.91 245 GLN A CA 1
ATOM 1957 C C . GLN A 1 245 ? 55.323 44.762 -7.923 1.00 32.91 245 GLN A C 1
ATOM 1959 O O . GLN A 1 245 ? 54.433 45.601 -7.788 1.00 32.91 245 GLN A O 1
ATOM 1964 N N . SER A 1 246 ? 56.612 45.049 -7.793 1.00 33.50 246 SER A N 1
ATOM 1965 C CA . SER A 1 246 ? 57.153 46.395 -7.647 1.00 33.50 246 SER A CA 1
ATOM 1966 C C . SER A 1 246 ? 56.883 47.241 -8.905 1.00 33.50 246 SER A C 1
ATOM 1968 O O . SER A 1 246 ? 57.010 46.733 -10.022 1.00 33.50 246 SER A O 1
ATOM 1970 N N . PRO A 1 247 ? 56.528 48.531 -8.758 1.00 35.12 247 PRO A N 1
ATOM 1971 C CA . PRO A 1 247 ? 56.247 49.405 -9.893 1.00 35.12 247 PRO A CA 1
ATOM 1972 C C . PRO A 1 247 ? 57.537 49.854 -10.611 1.00 35.12 247 PRO A C 1
ATOM 1974 O O . PRO A 1 247 ? 58.590 49.981 -9.974 1.00 35.12 247 PRO A O 1
ATOM 1977 N N . PRO A 1 248 ? 57.481 50.127 -11.929 1.00 34.25 248 PRO A N 1
ATOM 1978 C CA . PRO A 1 248 ? 58.629 50.611 -12.686 1.00 34.25 248 PRO A CA 1
ATOM 1979 C C . PRO A 1 248 ? 58.961 52.071 -12.339 1.00 34.25 248 PRO A C 1
ATOM 1981 O O . PRO A 1 248 ? 58.080 52.918 -12.196 1.00 34.25 248 PRO A O 1
ATOM 1984 N N . LYS A 1 249 ? 60.262 52.365 -12.232 1.00 32.31 249 LYS A N 1
ATOM 1985 C CA . LYS A 1 249 ? 60.809 53.722 -12.089 1.00 32.31 249 LYS A CA 1
ATOM 1986 C C . LYS A 1 249 ? 60.585 54.507 -13.386 1.00 32.31 249 LYS A C 1
ATOM 1988 O O . LYS A 1 249 ? 61.093 54.102 -14.428 1.00 32.31 249 LYS A O 1
ATOM 1993 N N . VAL A 1 250 ? 59.882 55.636 -13.307 1.00 34.22 250 VAL A N 1
ATOM 1994 C CA . VAL A 1 250 ? 59.839 56.650 -14.370 1.00 34.22 250 VAL A CA 1
ATOM 1995 C C . VAL A 1 250 ? 60.899 57.706 -14.067 1.00 34.22 250 VAL A C 1
ATOM 1997 O O . VAL A 1 250 ? 60.891 58.331 -13.007 1.00 34.22 250 VAL A O 1
ATOM 2000 N N . THR A 1 251 ? 61.837 57.846 -14.997 1.00 31.70 251 THR A N 1
ATOM 2001 C CA . THR A 1 251 ? 62.894 58.859 -15.032 1.00 31.70 251 THR A CA 1
ATOM 2002 C C . THR A 1 251 ? 62.315 60.182 -15.548 1.00 31.70 251 THR A C 1
ATOM 2004 O O . THR A 1 251 ? 61.455 60.174 -16.424 1.00 31.70 251 THR A O 1
ATOM 2007 N N . GLN A 1 252 ? 62.780 61.303 -14.992 1.00 33.78 252 GLN A N 1
ATOM 2008 C CA . GLN A 1 252 ? 62.442 62.676 -15.387 1.00 33.78 252 GLN A CA 1
ATOM 2009 C C . GLN A 1 252 ? 62.562 62.913 -16.899 1.00 33.78 252 GLN A C 1
ATOM 2011 O O . GLN A 1 252 ? 63.553 62.491 -17.493 1.00 33.78 252 GLN A O 1
ATOM 2016 N N . GLN A 1 253 ? 61.638 63.695 -17.468 1.00 33.91 253 GLN A N 1
ATOM 2017 C CA . GLN A 1 253 ? 61.980 64.694 -18.481 1.00 33.91 253 GLN A CA 1
ATOM 2018 C C . GLN A 1 253 ? 60.947 65.832 -18.538 1.00 33.91 253 GLN A C 1
ATOM 2020 O O . GLN A 1 253 ? 59.737 65.624 -18.506 1.00 33.91 253 GLN A O 1
ATOM 2025 N N . ASP A 1 254 ? 61.530 67.024 -18.547 1.00 31.55 254 ASP A N 1
ATOM 2026 C CA . ASP A 1 254 ? 61.045 68.394 -18.665 1.00 31.55 254 ASP A CA 1
ATOM 2027 C C . ASP A 1 254 ? 60.078 68.746 -19.820 1.00 31.55 254 ASP A C 1
ATOM 2029 O O . ASP A 1 254 ? 60.111 68.112 -20.869 1.00 31.55 254 ASP A O 1
ATOM 2033 N N . GLN A 1 255 ? 59.402 69.904 -19.641 1.00 31.00 255 GLN A N 1
ATOM 2034 C CA . GLN A 1 255 ? 58.938 70.877 -20.669 1.00 31.00 255 GLN A CA 1
ATOM 2035 C C . GLN A 1 255 ? 57.754 70.434 -21.570 1.00 31.00 255 GLN A C 1
ATOM 2037 O O . GLN A 1 255 ? 57.634 69.276 -21.922 1.00 31.00 255 GLN A O 1
ATOM 2042 N N . GLN A 1 256 ? 56.794 71.252 -22.021 1.00 33.09 256 GLN A N 1
ATOM 2043 C CA . GLN A 1 256 ? 56.577 72.701 -22.083 1.00 33.09 256 GLN A CA 1
ATOM 2044 C C . GLN A 1 256 ? 55.074 72.946 -22.377 1.00 33.09 256 GLN A C 1
ATOM 2046 O O . GLN A 1 256 ? 54.468 72.217 -23.154 1.00 33.09 256 GLN A O 1
ATOM 2051 N N . VAL A 1 257 ? 54.508 73.968 -21.729 1.00 35.94 257 VAL A N 1
ATOM 2052 C CA . VAL A 1 257 ? 53.710 75.085 -22.289 1.00 35.94 257 VAL A CA 1
ATOM 2053 C C . VAL A 1 257 ? 52.973 74.853 -23.629 1.00 35.94 257 VAL A C 1
ATOM 2055 O O . VAL A 1 257 ? 53.623 74.743 -24.664 1.00 35.94 257 VAL A O 1
ATOM 2058 N N . VAL A 1 258 ? 51.632 74.867 -23.616 1.00 36.34 258 VAL A N 1
ATOM 2059 C CA . VAL A 1 258 ? 50.682 75.906 -24.117 1.00 36.34 258 VAL A CA 1
ATOM 2060 C C . VAL A 1 258 ? 49.262 75.383 -23.885 1.00 36.34 258 VAL A C 1
ATOM 2062 O O . VAL A 1 258 ? 48.985 74.231 -24.282 1.00 36.34 258 VAL A O 1
#

Secondary structure (DSSP, 8-state):
---SEEEEEETTEEEEEEPPS-SS-SB-TTT-PBP--------S-S--HHHHHHHHHH--TTT-TTHHHHHHHHHHHHTS-SS----EEHHHHHHHHT-PPPPHHHHHHHHHHTT--EEEETTEEEEEEESS-HHHHHHHHHHHHHHS---PPPPPTT-HHHHHHHSPP-S----S--GGGS-HHHHTT---SPPPPPTT-SPPPPP---SS---HHHHHHHHTTTTPPPPPPPP----PPP-PPPPPPPPP------